Protein AF-0000000075260597 (afdb_homodimer)

Structure (mmCIF, N/CA/C/O backbone):
data_AF-0000000075260597-model_v1
#
loop_
_entity.id
_entity.type
_entity.pdbx_description
1 polymer 'MADS-box transcription factor'
#
loop_
_atom_site.group_PDB
_atom_site.id
_atom_site.type_symbol
_atom_site.label_atom_id
_atom_site.label_alt_id
_atom_site.label_comp_id
_atom_site.label_asym_id
_atom_site.label_entity_id
_atom_site.label_seq_id
_atom_site.pdbx_PDB_ins_code
_atom_site.Cartn_x
_atom_site.Cartn_y
_atom_site.Cartn_z
_atom_site.occupancy
_atom_site.B_iso_or_equiv
_atom_site.auth_seq_id
_atom_site.auth_comp_id
_atom_site.auth_asym_id
_atom_site.auth_atom_id
_atom_site.pdbx_PDB_model_num
ATOM 1 N N . ARG A 1 1 ? -21.781 2.623 10.188 1 61.31 1 ARG A N 1
ATOM 2 C CA . ARG A 1 1 ? -20.719 3.609 10.367 1 61.31 1 ARG A CA 1
ATOM 3 C C . ARG A 1 1 ? -21.125 4.961 9.789 1 61.31 1 ARG A C 1
ATOM 5 O O . ARG A 1 1 ? -21.859 5.023 8.797 1 61.31 1 ARG A O 1
ATOM 12 N N . ARG A 1 2 ? -21.141 5.953 10.672 1 68.69 2 ARG A N 1
ATOM 13 C CA . ARG A 1 2 ? -21.453 7.293 10.188 1 68.69 2 ARG A CA 1
ATOM 14 C C . ARG A 1 2 ? -20.594 7.648 8.977 1 68.69 2 ARG A C 1
ATOM 16 O O . ARG A 1 2 ? -19.453 7.191 8.852 1 68.69 2 ARG A O 1
ATOM 23 N N . LYS A 1 3 ? -21.266 8.367 8.031 1 85.56 3 LYS A N 1
ATOM 24 C CA . LYS A 1 3 ? -20.547 8.867 6.859 1 85.56 3 LYS A CA 1
ATOM 25 C C . LYS A 1 3 ? -19.594 10 7.234 1 85.56 3 LYS A C 1
ATOM 27 O O . LYS A 1 3 ? -19.984 10.938 7.93 1 85.56 3 LYS A O 1
ATOM 32 N N . ILE A 1 4 ? -18.359 9.875 6.922 1 89.75 4 ILE A N 1
ATOM 33 C CA . ILE A 1 4 ? -17.391 10.922 7.242 1 89.75 4 ILE A CA 1
ATOM 34 C C . ILE A 1 4 ? -16.859 11.547 5.953 1 89.75 4 ILE A C 1
ATOM 36 O O . ILE A 1 4 ? -16.688 10.859 4.945 1 89.75 4 ILE A O 1
ATOM 40 N N . LYS A 1 5 ? -16.828 12.875 6.105 1 93.62 5 LYS A N 1
ATOM 41 C CA . LYS A 1 5 ? -16.156 13.586 5.02 1 93.62 5 LYS A CA 1
ATOM 42 C C . LYS A 1 5 ? -14.672 13.234 4.969 1 93.62 5 LYS A C 1
ATOM 44 O O . LYS A 1 5 ? -14 13.164 6.004 1 93.62 5 LYS A O 1
ATOM 49 N N . ILE A 1 6 ? -14.195 13.062 3.723 1 93.88 6 ILE A N 1
ATOM 50 C CA . ILE A 1 6 ? -12.789 12.711 3.572 1 93.88 6 ILE A CA 1
ATOM 51 C C . ILE A 1 6 ? -11.93 13.969 3.66 1 93.88 6 ILE A C 1
ATOM 53 O O . ILE A 1 6 ? -11.609 14.586 2.641 1 93.88 6 ILE A O 1
ATOM 57 N N . GLU A 1 7 ? -11.758 14.336 4.77 1 96.19 7 GLU A N 1
ATOM 58 C CA . GLU A 1 7 ? -10.906 15.477 5.113 1 96.19 7 GLU A CA 1
ATOM 59 C C . GLU A 1 7 ? -10.125 15.211 6.391 1 96.19 7 GLU A C 1
ATOM 61 O O . GLU A 1 7 ? -10.523 14.375 7.211 1 96.19 7 GLU A O 1
ATOM 66 N N . TYR A 1 8 ? -9.062 15.977 6.508 1 96 8 TYR A N 1
ATOM 67 C CA . TYR A 1 8 ? -8.188 15.797 7.66 1 96 8 TYR A CA 1
ATOM 68 C C . TYR A 1 8 ? -8.969 15.914 8.961 1 96 8 TYR A C 1
ATOM 70 O O . TYR A 1 8 ? -9.742 16.859 9.148 1 96 8 TYR A O 1
ATOM 78 N N . ILE A 1 9 ? -8.727 14.984 9.852 1 97.19 9 ILE A N 1
ATOM 79 C CA . ILE A 1 9 ? -9.398 14.969 11.148 1 97.19 9 ILE A CA 1
ATOM 80 C C . ILE A 1 9 ? -8.586 15.773 12.164 1 97.19 9 ILE A C 1
ATOM 82 O O . ILE A 1 9 ? -7.484 15.375 12.539 1 97.19 9 ILE A O 1
ATOM 86 N N . GLU A 1 10 ? -9.172 16.781 12.688 1 97.31 10 GLU A N 1
ATOM 87 C CA . GLU A 1 10 ? -8.469 17.688 13.594 1 97.31 10 GLU A CA 1
ATOM 88 C C . GLU A 1 10 ? -8.375 17.094 15 1 97.31 10 GLU A C 1
ATOM 90 O O . GLU A 1 10 ? -7.375 17.297 15.695 1 97.31 10 GLU A O 1
ATOM 95 N N . ASP A 1 11 ? -9.461 16.469 15.438 1 96.94 11 ASP A N 1
ATOM 96 C CA . ASP A 1 11 ? -9.438 15.883 16.766 1 96.94 11 ASP A CA 1
ATOM 97 C C . ASP A 1 11 ? -8.438 14.734 16.844 1 96.94 11 ASP A C 1
ATOM 99 O O . ASP A 1 11 ? -8.594 13.719 16.156 1 96.94 11 ASP A O 1
ATOM 103 N N . LYS A 1 12 ? -7.488 14.859 17.703 1 95.31 12 LYS A N 1
ATOM 104 C CA . LYS A 1 12 ? -6.375 13.914 17.781 1 95.31 12 LYS A CA 1
ATOM 105 C C . LYS A 1 12 ? -6.863 12.516 18.141 1 95.31 12 LYS A C 1
ATOM 107 O O . LYS A 1 12 ? -6.418 11.523 17.562 1 95.31 12 LYS A O 1
ATOM 112 N N . ASN A 1 13 ? -7.699 12.492 19.094 1 95.38 13 ASN A N 1
ATOM 113 C CA . ASN A 1 13 ? -8.195 11.195 19.531 1 95.38 13 ASN A CA 1
ATOM 114 C C . ASN A 1 13 ? -8.961 10.477 18.438 1 95.38 13 ASN A C 1
ATOM 116 O O . ASN A 1 13 ? -8.727 9.289 18.188 1 95.38 13 ASN A O 1
ATOM 120 N N . ARG A 1 14 ? -9.805 11.219 17.844 1 96.19 14 ARG A N 1
ATOM 121 C CA . ARG A 1 14 ? -10.562 10.648 16.75 1 96.19 14 ARG A CA 1
ATOM 122 C C . ARG A 1 14 ? -9.648 10.25 15.594 1 96.19 14 ARG A C 1
ATOM 124 O O . ARG A 1 14 ? -9.852 9.219 14.961 1 96.19 14 ARG A O 1
ATOM 131 N N . ARG A 1 15 ? -8.641 11.062 15.305 1 96.94 15 ARG A N 1
ATOM 132 C CA . ARG A 1 15 ? -7.688 10.789 14.227 1 96.94 15 ARG A CA 1
ATOM 133 C C . ARG A 1 15 ? -6.918 9.5 14.492 1 96.94 15 ARG A C 1
ATOM 135 O O . ARG A 1 15 ?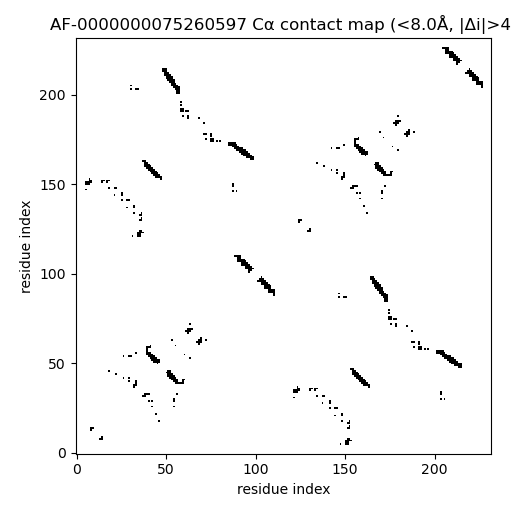 -6.746 8.68 13.586 1 96.94 15 ARG A O 1
ATOM 142 N N . HIS A 1 16 ? -6.582 9.289 15.742 1 95.06 16 HIS A N 1
ATOM 143 C CA . HIS A 1 16 ? -5.836 8.094 16.109 1 95.06 16 HIS A CA 1
ATOM 144 C C . HIS A 1 16 ? -6.691 6.836 15.953 1 95.06 16 HIS A C 1
ATOM 146 O O . HIS A 1 16 ? -6.211 5.812 15.461 1 95.06 16 HIS A O 1
ATOM 152 N N . ILE A 1 17 ? -7.93 6.98 16.344 1 95 17 ILE A N 1
ATOM 153 C CA . ILE A 1 17 ? -8.836 5.844 16.234 1 95 17 ILE A CA 1
ATOM 154 C C . ILE A 1 17 ? -9.07 5.516 14.766 1 95 17 ILE A C 1
ATOM 156 O O . ILE A 1 17 ? -9.031 4.348 14.367 1 95 17 ILE A O 1
ATOM 160 N N . THR A 1 18 ? -9.305 6.551 13.984 1 96.5 18 THR A N 1
ATOM 161 C CA . THR A 1 18 ? -9.523 6.367 12.547 1 96.5 18 THR A CA 1
ATOM 162 C C . THR A 1 18 ? -8.297 5.738 11.891 1 96.5 18 THR A C 1
ATOM 164 O O . THR A 1 18 ? -8.422 4.809 11.094 1 96.5 18 THR A O 1
ATOM 167 N N . PHE A 1 19 ? -7.094 6.18 12.281 1 95.69 19 PHE A N 1
ATOM 168 C CA . PHE A 1 19 ? -5.855 5.637 11.734 1 95.69 19 PHE A CA 1
ATOM 169 C C . PHE A 1 19 ? -5.754 4.141 12.008 1 95.69 19 PHE A C 1
ATOM 171 O O . PHE A 1 19 ? -5.512 3.352 11.094 1 95.69 19 PHE A O 1
ATOM 178 N N . SER A 1 20 ? -6.039 3.797 13.203 1 92.31 20 SER A N 1
ATOM 179 C CA . SER A 1 20 ? -5.906 2.398 13.602 1 92.31 20 SER A CA 1
ATOM 180 C C . SER A 1 20 ? -6.875 1.51 12.828 1 92.31 20 SER A C 1
ATOM 182 O O . SER A 1 20 ? -6.488 0.459 12.312 1 92.31 20 SER A O 1
ATOM 184 N N . LYS A 1 21 ? -8.055 2.006 12.734 1 93.06 21 LYS A N 1
ATOM 185 C CA . LYS A 1 21 ? -9.094 1.232 12.062 1 93.06 21 LYS A CA 1
ATOM 186 C C . LYS A 1 21 ? -8.805 1.111 10.562 1 93.06 21 LYS A C 1
ATOM 188 O O . LYS A 1 21 ? -8.883 0.021 10 1 93.06 21 LYS A O 1
ATOM 193 N N . ARG A 1 22 ? -8.445 2.168 10.008 1 96.56 22 ARG A N 1
ATOM 194 C CA . ARG A 1 22 ? -8.219 2.166 8.562 1 96.56 22 ARG A CA 1
ATOM 195 C C . ARG A 1 22 ? -6.926 1.44 8.211 1 96.56 22 ARG A C 1
ATOM 197 O O . ARG A 1 22 ? -6.836 0.791 7.164 1 96.56 22 ARG A O 1
ATOM 204 N N . LYS A 1 23 ? -5.922 1.585 8.961 1 92.25 23 LYS A N 1
ATOM 205 C CA . LYS A 1 23 ? -4.684 0.831 8.766 1 92.25 23 LYS A CA 1
ATOM 206 C C . LYS A 1 23 ? -4.957 -0.67 8.734 1 92.25 23 LYS A C 1
ATOM 208 O O . LYS A 1 23 ? -4.5 -1.37 7.828 1 92.25 23 LYS A O 1
ATOM 213 N N . ALA A 1 24 ? -5.766 -1.078 9.758 1 91.5 24 ALA A N 1
ATOM 214 C CA . ALA A 1 24 ? -6.113 -2.496 9.805 1 91.5 24 ALA A CA 1
ATOM 215 C C . ALA A 1 24 ? -6.895 -2.91 8.555 1 91.5 24 ALA A C 1
ATOM 217 O O . ALA A 1 24 ? -6.66 -3.986 8 1 91.5 24 ALA A O 1
ATOM 218 N N . GLY A 1 25 ? -7.777 -2.045 8.156 1 93.75 25 GLY A N 1
ATOM 219 C CA . GLY A 1 25 ? -8.594 -2.33 6.984 1 93.75 25 GLY A CA 1
ATOM 220 C C . GLY A 1 25 ? -7.781 -2.441 5.707 1 93.75 25 GLY A C 1
ATOM 221 O O . GLY A 1 25 ? -7.973 -3.375 4.922 1 93.75 25 GLY A O 1
ATOM 222 N N . ILE A 1 26 ? -6.895 -1.506 5.5 1 94.94 26 ILE A N 1
ATOM 223 C CA . ILE A 1 26 ? -6.137 -1.505 4.254 1 94.94 26 ILE A CA 1
ATOM 224 C C . ILE A 1 26 ? -5.129 -2.652 4.262 1 94.94 26 ILE A C 1
ATOM 226 O O . ILE A 1 26 ? -4.844 -3.244 3.217 1 94.94 26 ILE A O 1
ATOM 230 N N . MET A 1 27 ? -4.66 -3.018 5.402 1 91.75 27 MET A N 1
ATOM 231 C CA . MET A 1 27 ? -3.758 -4.16 5.512 1 91.75 27 MET A CA 1
ATOM 232 C C . MET A 1 27 ? -4.465 -5.453 5.113 1 91.75 27 MET A C 1
ATOM 234 O O . MET A 1 27 ? -3.914 -6.258 4.359 1 91.75 27 MET A O 1
ATOM 238 N N . LYS A 1 28 ? -5.59 -5.539 5.613 1 91.31 28 LYS A N 1
ATOM 239 C CA . LYS A 1 28 ? -6.391 -6.707 5.258 1 91.31 28 LYS A CA 1
ATOM 240 C C . LYS A 1 28 ? -6.66 -6.754 3.758 1 91.31 28 LYS A C 1
ATOM 242 O O . LYS A 1 28 ? -6.566 -7.816 3.137 1 91.31 28 LYS A O 1
ATOM 247 N N . LYS A 1 29 ? -6.938 -5.645 3.236 1 95.19 29 LYS A N 1
ATOM 248 C CA . LYS A 1 29 ? -7.23 -5.578 1.808 1 95.19 29 LYS A CA 1
ATOM 249 C C . LYS A 1 29 ? -6.004 -5.938 0.977 1 95.19 29 LYS A C 1
ATOM 251 O O . LYS A 1 29 ? -6.125 -6.551 -0.086 1 95.19 29 LYS A O 1
ATOM 256 N N . ALA A 1 30 ? -4.883 -5.527 1.411 1 94.31 30 ALA A N 1
ATOM 257 C CA . ALA A 1 30 ? -3.646 -5.871 0.715 1 94.31 30 ALA A CA 1
ATOM 258 C C . ALA A 1 30 ? -3.418 -7.383 0.721 1 94.31 30 ALA A C 1
ATOM 260 O O . ALA A 1 30 ? -3.078 -7.969 -0.309 1 94.31 30 ALA A O 1
ATOM 261 N N . TYR A 1 31 ? -3.623 -7.973 1.84 1 90 31 TYR A N 1
ATOM 262 C CA . TYR A 1 31 ? -3.492 -9.422 1.972 1 90 31 TYR A CA 1
ATOM 263 C C . TYR A 1 31 ? -4.457 -10.141 1.041 1 90 31 TYR A C 1
ATOM 265 O O . TYR A 1 31 ? -4.07 -11.086 0.342 1 90 31 TYR A O 1
ATOM 273 N N . GLU A 1 32 ? -5.676 -9.695 1.084 1 94 32 GLU A N 1
ATOM 274 C CA . GLU A 1 32 ? -6.699 -10.312 0.248 1 94 32 GLU A CA 1
ATOM 275 C C . GLU A 1 32 ? -6.363 -10.172 -1.233 1 94 32 GLU A C 1
ATOM 277 O O . GLU A 1 32 ? -6.461 -11.141 -1.993 1 94 32 GLU A O 1
ATOM 282 N N . LEU A 1 33 ? -6.012 -9.008 -1.606 1 95.56 33 LEU A N 1
ATOM 283 C CA . LEU A 1 33 ? -5.668 -8.758 -3.002 1 95.56 33 LEU A CA 1
ATOM 284 C C . LEU A 1 33 ? -4.535 -9.664 -3.459 1 95.56 33 LEU A C 1
ATOM 286 O O . LEU A 1 33 ? -4.641 -10.328 -4.496 1 95.56 33 LEU A O 1
ATOM 290 N N . SER A 1 34 ? -3.502 -9.719 -2.684 1 94.12 34 SER A N 1
ATOM 291 C CA . SER A 1 34 ? -2.334 -10.508 -3.055 1 94.12 34 SER A CA 1
ATOM 292 C C . SER A 1 34 ? -2.666 -12 -3.096 1 94.12 34 SER A C 1
ATOM 294 O O . SER A 1 34 ? -2.195 -12.719 -3.979 1 94.12 34 SER A O 1
ATOM 296 N N . THR A 1 35 ? -3.531 -12.492 -2.182 1 93.06 35 THR A N 1
ATOM 297 C CA . THR A 1 35 ? -3.877 -13.906 -2.113 1 93.06 35 THR A CA 1
ATOM 298 C C . THR A 1 35 ? -4.816 -14.289 -3.254 1 93.06 35 THR A C 1
ATOM 300 O O . THR A 1 35 ? -4.633 -15.328 -3.895 1 93.06 35 THR A O 1
ATOM 303 N N . LEU A 1 36 ? -5.762 -13.477 -3.555 1 96.19 36 LEU A N 1
ATOM 304 C CA . LEU A 1 36 ? -6.766 -13.766 -4.57 1 96.19 36 LEU A CA 1
ATOM 305 C C . LEU A 1 36 ? -6.152 -13.742 -5.965 1 96.19 36 LEU A C 1
ATOM 307 O O . LEU A 1 36 ? -6.547 -14.523 -6.836 1 96.19 36 LEU A O 1
ATOM 311 N N . THR A 1 37 ? -5.211 -12.828 -6.191 1 96.81 37 THR A N 1
ATOM 312 C CA . THR A 1 37 ? -4.77 -12.586 -7.559 1 96.81 37 THR A CA 1
ATOM 313 C C . THR A 1 37 ? -3.332 -13.055 -7.758 1 96.81 37 THR A C 1
ATOM 315 O O . THR A 1 37 ? -2.859 -13.164 -8.891 1 96.81 37 THR A O 1
ATOM 318 N N . GLY A 1 38 ? -2.617 -13.273 -6.684 1 92.88 38 GLY A N 1
ATOM 319 C CA . GLY A 1 38 ? -1.224 -13.68 -6.766 1 92.88 38 GLY A CA 1
ATOM 320 C C . GLY A 1 38 ? -0.294 -12.555 -7.172 1 92.88 38 GLY A C 1
ATOM 321 O O . GLY A 1 38 ? 0.857 -12.797 -7.539 1 92.88 38 GLY A O 1
ATOM 322 N N . THR A 1 39 ? -0.766 -11.359 -7.148 1 93.31 39 THR A N 1
ATOM 323 C CA . THR A 1 39 ? 0.047 -10.219 -7.555 1 93.31 39 THR A CA 1
ATOM 324 C C . THR A 1 39 ? 0.974 -9.789 -6.422 1 93.31 39 THR A C 1
ATOM 326 O O . THR A 1 39 ? 0.799 -10.203 -5.273 1 93.31 39 THR A O 1
ATOM 329 N N . GLN A 1 40 ? 1.997 -9.031 -6.777 1 91.81 40 GLN A N 1
ATOM 330 C CA . GLN A 1 40 ? 2.9 -8.461 -5.781 1 91.81 40 GLN A CA 1
ATOM 331 C C . GLN A 1 40 ? 2.342 -7.16 -5.211 1 91.81 40 GLN A C 1
ATOM 333 O O . GLN A 1 40 ? 1.835 -6.316 -5.953 1 91.81 40 GLN A O 1
ATOM 338 N N . VAL A 1 41 ? 2.451 -7.121 -3.885 1 94.06 41 VAL A N 1
ATOM 339 C CA . VAL A 1 41 ? 1.905 -5.949 -3.213 1 94.06 41 VAL A CA 1
ATOM 340 C C . VAL A 1 41 ? 2.879 -5.465 -2.139 1 94.06 41 VAL A C 1
ATOM 342 O O . VAL A 1 41 ? 3.447 -6.273 -1.4 1 94.06 41 VAL A O 1
ATOM 345 N N . LEU A 1 42 ? 3.109 -4.168 -2.098 1 93.19 42 LEU A N 1
ATOM 346 C CA . LEU A 1 42 ? 3.805 -3.5 -1.001 1 93.19 42 LEU A CA 1
ATOM 347 C C . LEU A 1 42 ? 2.975 -2.344 -0.455 1 93.19 42 LEU A C 1
ATOM 349 O O . LEU A 1 42 ? 2.551 -1.466 -1.211 1 93.19 42 LEU A O 1
ATOM 353 N N . LEU A 1 43 ? 2.648 -2.418 0.806 1 94.12 43 LEU A N 1
ATOM 354 C CA . LEU A 1 43 ? 1.955 -1.354 1.524 1 94.12 43 LEU A CA 1
ATOM 355 C C . LEU A 1 43 ? 2.791 -0.856 2.699 1 94.12 43 LEU A C 1
ATOM 357 O O . LEU A 1 43 ? 3.246 -1.652 3.523 1 94.12 43 LEU A O 1
ATOM 361 N N . LEU A 1 44 ? 3.039 0.446 2.666 1 93 44 LEU A N 1
ATOM 362 C CA . LEU A 1 44 ? 3.768 1.113 3.74 1 93 44 LEU A CA 1
ATOM 363 C C . LEU A 1 44 ? 2.949 2.264 4.316 1 93 44 LEU A C 1
ATOM 365 O O . LEU A 1 44 ? 2.498 3.143 3.58 1 93 44 LEU A O 1
ATOM 369 N N . VAL A 1 45 ? 2.699 2.193 5.613 1 93.25 45 VAL A N 1
ATOM 370 C CA . VAL A 1 45 ? 1.963 3.24 6.316 1 93.25 45 VAL A CA 1
ATOM 371 C C . VAL A 1 45 ? 2.781 3.74 7.504 1 93.25 45 VAL A C 1
ATOM 373 O O . VAL A 1 45 ? 3.277 2.943 8.305 1 93.25 45 VAL A O 1
ATOM 376 N N . VAL A 1 46 ? 2.871 5.051 7.574 1 91.25 46 VAL A N 1
ATOM 377 C CA . VAL A 1 46 ? 3.635 5.641 8.672 1 91.25 46 VAL A CA 1
ATOM 378 C C . VAL A 1 46 ? 2.697 6.414 9.594 1 91.25 46 VAL A C 1
ATOM 380 O O . VAL A 1 46 ? 1.978 7.312 9.148 1 91.25 46 VAL A O 1
ATOM 383 N N . SER A 1 47 ? 2.721 6.027 10.82 1 87.25 47 SER A N 1
ATOM 384 C CA . SER A 1 47 ? 1.878 6.703 11.805 1 87.25 47 SER A CA 1
ATOM 385 C C . SER A 1 47 ? 2.393 8.109 12.102 1 87.25 47 SER A C 1
ATOM 387 O O . SER A 1 47 ? 3.518 8.453 11.727 1 87.25 47 SER A O 1
ATOM 389 N N . GLU A 1 48 ? 1.471 8.812 12.805 1 85.19 48 GLU A N 1
ATOM 390 C CA . GLU A 1 48 ? 1.833 10.164 13.234 1 85.19 48 GLU A CA 1
ATOM 391 C C . GLU A 1 48 ? 3.027 10.133 14.188 1 85.19 48 GLU A C 1
ATOM 393 O O . GLU A 1 48 ? 3.844 11.055 14.195 1 85.19 48 GLU A O 1
ATOM 398 N N . THR A 1 49 ? 3.121 9.102 14.93 1 81.25 49 THR A N 1
ATOM 399 C CA . THR A 1 49 ? 4.203 8.969 15.898 1 81.25 49 THR A CA 1
ATOM 400 C C . THR A 1 49 ? 5.48 8.484 15.227 1 81.25 49 THR A C 1
ATOM 402 O O . THR A 1 49 ? 6.527 8.375 15.867 1 81.25 49 THR A O 1
ATOM 405 N N . GLY A 1 50 ? 5.434 8.086 13.938 1 79.31 50 GLY A N 1
ATOM 406 C CA . GLY A 1 50 ? 6.617 7.66 13.211 1 79.31 50 GLY A CA 1
ATOM 407 C C . GLY A 1 50 ? 6.738 6.148 13.109 1 79.31 50 GLY A C 1
ATOM 408 O O . GLY A 1 50 ? 7.754 5.637 12.633 1 79.31 50 GLY A O 1
ATOM 409 N N . LEU A 1 51 ? 5.758 5.551 13.578 1 83.69 51 LEU A N 1
ATOM 410 C CA . LEU A 1 51 ? 5.77 4.098 13.43 1 83.69 51 LEU A CA 1
ATOM 411 C C . LEU A 1 51 ? 5.473 3.693 11.992 1 83.69 51 LEU A C 1
ATOM 413 O O . LEU A 1 51 ? 4.555 4.234 11.367 1 83.69 51 LEU A O 1
ATOM 417 N N . VAL A 1 52 ? 6.344 2.699 11.516 1 87.31 52 VAL A N 1
ATOM 418 C CA . VAL A 1 52 ? 6.184 2.244 10.133 1 87.31 52 VAL A CA 1
ATOM 419 C C . VAL A 1 52 ? 5.504 0.878 10.117 1 87.31 52 VAL A C 1
ATOM 421 O O . VAL A 1 52 ? 5.992 -0.074 10.727 1 87.31 52 VAL A O 1
ATOM 424 N N . TYR A 1 53 ? 4.336 0.805 9.414 1 86.75 53 TYR A N 1
ATOM 425 C CA . TYR A 1 53 ? 3.592 -0.43 9.203 1 86.75 53 TYR A CA 1
ATOM 426 C C . TYR A 1 53 ? 3.67 -0.87 7.746 1 86.75 53 TYR A C 1
ATOM 428 O O . TYR A 1 53 ? 3.453 -0.066 6.836 1 86.75 53 TYR A O 1
ATOM 436 N N . THR A 1 54 ? 3.975 -2.268 7.586 1 89.44 54 THR A N 1
ATOM 437 C CA . THR A 1 54 ? 4.133 -2.693 6.199 1 89.44 54 THR A CA 1
ATOM 438 C C . THR A 1 54 ? 3.4 -4.008 5.949 1 89.44 54 THR A C 1
ATOM 440 O O . THR A 1 54 ? 3.193 -4.793 6.879 1 89.44 54 THR A O 1
ATOM 443 N N . PHE A 1 55 ? 2.932 -4.086 4.754 1 87.62 55 PHE A N 1
ATOM 444 C CA . PHE A 1 55 ? 2.568 -5.34 4.102 1 87.62 55 PHE A CA 1
ATOM 445 C C . PHE A 1 55 ? 3.357 -5.523 2.812 1 87.62 55 PHE A C 1
ATOM 447 O O . PHE A 1 55 ? 3.414 -4.621 1.977 1 87.62 55 PHE A O 1
ATOM 454 N N . THR A 1 56 ? 3.992 -6.715 2.789 1 90.44 56 THR A N 1
ATOM 455 C CA . THR A 1 56 ? 4.723 -6.996 1.557 1 90.44 56 THR A CA 1
ATOM 456 C C . THR A 1 56 ? 4.535 -8.445 1.134 1 90.44 56 THR A C 1
ATOM 458 O O . THR A 1 56 ? 4.445 -9.344 1.979 1 90.44 56 THR A O 1
ATOM 461 N N . THR A 1 57 ? 4.445 -8.617 -0.096 1 89.94 57 THR A N 1
ATOM 462 C CA . THR A 1 57 ? 4.625 -9.953 -0.639 1 89.94 57 THR A CA 1
ATOM 463 C C . THR A 1 57 ? 6.105 -10.312 -0.726 1 89.94 57 THR A C 1
ATOM 465 O O . THR A 1 57 ? 6.969 -9.445 -0.566 1 89.94 57 THR A O 1
ATOM 468 N N . THR A 1 58 ? 6.441 -11.453 -1.001 1 85.69 58 THR A N 1
ATOM 469 C CA . THR A 1 58 ? 7.785 -12.008 -0.862 1 85.69 58 THR A CA 1
ATOM 470 C C . THR A 1 58 ? 8.781 -11.227 -1.718 1 85.69 58 THR A C 1
ATOM 472 O O . THR A 1 58 ? 9.844 -10.836 -1.237 1 85.69 58 THR A O 1
ATOM 475 N N . LYS A 1 59 ? 8.492 -10.953 -2.938 1 88.56 59 LYS A N 1
ATOM 476 C CA . LYS A 1 59 ? 9.438 -10.344 -3.871 1 88.56 59 LYS A CA 1
ATOM 477 C C . LYS A 1 59 ? 9.773 -8.914 -3.459 1 88.56 59 LYS A C 1
ATOM 479 O O . LYS A 1 59 ? 10.859 -8.414 -3.75 1 88.56 59 LYS A O 1
ATOM 484 N N . LEU A 1 60 ? 8.82 -8.359 -2.76 1 91.12 60 LEU A N 1
ATOM 485 C CA . LEU A 1 60 ? 9 -6.945 -2.436 1 91.12 60 LEU A CA 1
ATOM 486 C C . LEU A 1 60 ? 9.5 -6.773 -1.005 1 91.12 60 LEU A C 1
ATOM 488 O O . LEU A 1 60 ? 9.758 -5.652 -0.563 1 91.12 60 LEU A O 1
ATOM 492 N N . GLN A 1 61 ? 9.703 -7.793 -0.333 1 87.56 61 GLN A N 1
ATOM 493 C CA . GLN A 1 61 ? 10.117 -7.766 1.063 1 87.56 61 GLN A CA 1
ATOM 494 C C . GLN A 1 61 ? 11.461 -7.055 1.222 1 87.56 61 GLN A C 1
ATOM 496 O O . GLN A 1 61 ? 11.656 -6.285 2.164 1 87.56 61 GLN A O 1
ATOM 501 N N . PRO A 1 62 ? 12.359 -7.191 0.355 1 86.56 62 PRO A N 1
ATOM 502 C CA . PRO A 1 62 ? 13.664 -6.559 0.533 1 86.56 62 PRO A CA 1
ATOM 503 C C . PRO A 1 62 ? 13.586 -5.031 0.547 1 86.56 62 PRO A C 1
ATOM 505 O O . PRO A 1 62 ? 14.453 -4.367 1.117 1 86.56 62 PRO A O 1
ATOM 508 N N . ILE A 1 63 ? 12.594 -4.465 -0.054 1 89.75 63 ILE A N 1
ATOM 509 C CA . ILE A 1 63 ? 12.438 -3.018 -0.081 1 89.75 63 ILE A CA 1
ATOM 510 C C . ILE A 1 63 ? 12.32 -2.482 1.345 1 89.75 63 ILE A C 1
ATOM 512 O O . ILE A 1 63 ? 12.773 -1.374 1.638 1 89.75 63 ILE A O 1
ATOM 516 N N . VAL A 1 64 ? 11.797 -3.363 2.17 1 86.06 64 VAL A N 1
ATOM 517 C CA . VAL A 1 64 ? 11.531 -2.863 3.516 1 86.06 64 VAL A CA 1
ATOM 518 C C . VAL A 1 64 ? 12.461 -3.549 4.516 1 86.06 64 VAL A C 1
ATOM 520 O O . VAL A 1 64 ? 12.609 -3.09 5.648 1 86.06 64 VAL A O 1
ATOM 523 N N . THR A 1 65 ? 13.109 -4.613 4.148 1 84.31 65 THR A N 1
ATOM 524 C CA . THR A 1 65 ? 13.883 -5.375 5.117 1 84.31 65 T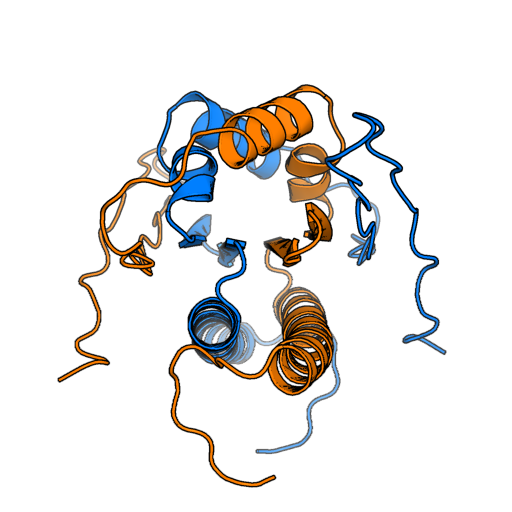HR A CA 1
ATOM 525 C C . THR A 1 65 ? 15.383 -5.152 4.91 1 84.31 65 THR A C 1
ATOM 527 O O . THR A 1 65 ? 16.156 -5.148 5.871 1 84.31 65 THR A O 1
ATOM 530 N N . LYS A 1 66 ? 15.805 -4.977 3.73 1 85.69 66 LYS A N 1
ATOM 531 C CA . LYS A 1 66 ? 17.234 -4.797 3.453 1 85.69 66 LYS A CA 1
ATOM 532 C C . LYS A 1 66 ? 17.672 -3.369 3.752 1 85.69 66 LYS A C 1
ATOM 534 O O . LYS A 1 66 ? 16.875 -2.432 3.643 1 85.69 66 LYS A O 1
ATOM 539 N N . PRO A 1 67 ? 18.938 -3.221 4.027 1 87.38 67 PRO A N 1
ATOM 540 C CA . PRO A 1 67 ? 19.453 -1.895 4.375 1 87.38 67 PRO A CA 1
ATOM 541 C C . PRO A 1 67 ? 19.234 -0.866 3.268 1 87.38 67 PRO A C 1
ATOM 543 O O . PRO A 1 67 ? 18.922 0.293 3.549 1 87.38 67 PRO A O 1
ATOM 546 N N . GLU A 1 68 ? 19.375 -1.292 2.088 1 89.44 68 GLU A N 1
ATOM 547 C CA . GLU A 1 68 ? 19.203 -0.371 0.969 1 89.44 68 GLU A CA 1
ATOM 548 C C . GLU A 1 68 ? 17.797 0.219 0.961 1 89.44 68 GLU A C 1
ATOM 550 O O . GLU A 1 68 ? 17.625 1.43 0.8 1 89.44 68 GLU A O 1
ATOM 555 N N . GLY A 1 69 ? 16.875 -0.626 1.115 1 89.81 69 GLY A N 1
ATOM 556 C CA . GLY A 1 69 ? 15.484 -0.181 1.151 1 89.81 69 GLY A CA 1
ATOM 557 C C . GLY A 1 69 ? 15.148 0.624 2.393 1 89.81 69 GLY A C 1
ATOM 558 O O . GLY A 1 69 ? 14.523 1.68 2.303 1 89.81 69 GLY A O 1
ATOM 559 N N . LYS A 1 70 ? 15.625 0.182 3.469 1 86.31 70 LYS A N 1
ATOM 560 C CA . LYS A 1 70 ? 15.359 0.868 4.73 1 86.31 70 LYS A CA 1
ATOM 561 C C . LYS A 1 70 ? 15.953 2.273 4.727 1 86.31 70 LYS A C 1
ATOM 563 O O . LYS A 1 70 ? 15.32 3.223 5.188 1 86.31 70 LYS A O 1
ATOM 568 N N . ASN A 1 71 ? 17.109 2.371 4.227 1 87.94 71 ASN A N 1
ATOM 569 C CA . ASN A 1 71 ? 17.766 3.672 4.164 1 87.94 71 ASN A CA 1
ATOM 570 C C . ASN A 1 71 ? 17.016 4.641 3.26 1 87.94 71 ASN A C 1
ATOM 572 O O . ASN A 1 71 ? 16.922 5.832 3.559 1 87.94 71 ASN A O 1
ATOM 576 N N . LEU A 1 72 ? 16.578 4.109 2.195 1 91.56 72 LEU A N 1
ATOM 577 C CA . LEU A 1 72 ? 15.805 4.941 1.278 1 91.56 72 LEU A CA 1
ATOM 578 C C . LEU A 1 72 ? 14.531 5.445 1.946 1 91.56 72 LEU A C 1
ATOM 580 O O . LEU A 1 72 ? 14.195 6.629 1.84 1 91.56 72 LEU A O 1
ATOM 584 N N . ILE A 1 73 ? 13.812 4.57 2.621 1 89.38 73 ILE A N 1
ATOM 585 C CA . ILE A 1 73 ? 12.578 4.93 3.303 1 89.38 73 ILE A CA 1
ATOM 586 C C . ILE A 1 73 ? 12.867 5.969 4.383 1 89.38 73 ILE A C 1
ATOM 588 O O . ILE A 1 73 ? 12.156 6.973 4.492 1 89.38 73 ILE A O 1
ATOM 592 N N . GLN A 1 74 ? 13.914 5.738 5.074 1 86.38 74 GLN A N 1
ATOM 593 C CA . GLN A 1 74 ? 14.281 6.664 6.137 1 86.38 74 GLN A CA 1
ATOM 594 C C . GLN A 1 74 ? 14.656 8.031 5.574 1 86.38 74 GLN A C 1
ATOM 596 O O . GLN A 1 74 ? 14.289 9.062 6.137 1 86.38 74 GLN A O 1
ATOM 601 N N . ALA A 1 75 ? 15.422 8.008 4.562 1 88.5 75 ALA A N 1
ATOM 602 C CA . ALA A 1 75 ? 15.805 9.266 3.92 1 88.5 75 ALA A CA 1
ATOM 603 C C . ALA A 1 75 ? 14.57 10.055 3.49 1 88.5 75 ALA A C 1
ATOM 605 O O . ALA A 1 75 ? 14.539 11.281 3.602 1 88.5 75 ALA A O 1
ATOM 606 N N . CYS A 1 76 ? 13.578 9.344 3.014 1 88.88 76 CYS A N 1
ATOM 607 C CA . CYS A 1 76 ? 12.352 9.992 2.559 1 88.88 76 CYS A CA 1
ATOM 608 C C . CYS A 1 76 ? 11.562 10.547 3.736 1 88.88 76 CYS A C 1
ATOM 610 O O . CYS A 1 76 ? 11 11.641 3.646 1 88.88 76 CYS A O 1
ATOM 612 N N . LEU A 1 77 ? 11.516 9.859 4.812 1 87.38 77 LEU A N 1
ATOM 613 C CA . LEU A 1 77 ? 10.711 10.266 5.957 1 87.38 77 LEU A CA 1
ATOM 614 C C . LEU A 1 77 ? 11.383 11.414 6.711 1 87.38 77 LEU A C 1
ATOM 616 O O . LEU A 1 77 ? 10.703 12.195 7.379 1 87.38 77 LEU A O 1
ATOM 620 N N . ASN A 1 78 ? 12.625 11.57 6.578 1 86 78 ASN A N 1
ATOM 621 C CA . ASN A 1 78 ? 13.367 12.602 7.289 1 86 78 ASN A CA 1
ATOM 622 C C . ASN A 1 78 ? 13.383 13.922 6.52 1 86 78 ASN A C 1
ATOM 624 O O . ASN A 1 78 ? 13.875 14.93 7.02 1 86 78 ASN A O 1
ATOM 628 N N . THR A 1 79 ? 12.922 13.898 5.281 1 82.19 79 THR A N 1
ATOM 629 C CA . THR A 1 79 ? 12.867 15.148 4.531 1 82.19 79 THR A CA 1
ATOM 630 C C . THR A 1 79 ? 11.812 16.094 5.121 1 82.19 79 THR A C 1
ATOM 632 O O . THR A 1 79 ? 10.766 15.641 5.586 1 82.19 79 THR A O 1
ATOM 635 N N . PRO A 1 80 ? 12.266 17.359 5.254 1 75.56 80 PRO A N 1
ATOM 636 C CA . PRO A 1 80 ? 11.297 18.312 5.816 1 75.56 80 PRO A CA 1
ATOM 637 C C . PRO A 1 80 ? 10.039 18.438 4.965 1 75.56 80 PRO A C 1
ATOM 639 O O . PRO A 1 80 ? 10.078 18.203 3.754 1 75.56 80 PRO A O 1
ATOM 642 N N . ASP A 1 81 ? 8.852 18.547 5.555 1 69.81 81 ASP A N 1
ATOM 643 C CA . ASP A 1 81 ? 7.555 18.609 4.887 1 69.81 81 ASP A CA 1
ATOM 644 C C . ASP A 1 81 ? 7.512 19.75 3.869 1 69.81 81 ASP A C 1
ATOM 646 O O . ASP A 1 81 ? 7.93 20.875 4.164 1 69.81 81 ASP A O 1
ATOM 650 N N . PRO A 1 82 ? 7.316 19.281 2.604 1 59.06 82 PRO A N 1
ATOM 651 C CA . PRO A 1 82 ? 7.156 20.422 1.683 1 59.06 82 PRO A CA 1
ATOM 652 C C . PRO A 1 82 ? 6.031 21.359 2.096 1 59.06 82 PRO A C 1
ATOM 654 O O . PRO A 1 82 ? 5.078 20.938 2.754 1 59.06 82 PRO A O 1
ATOM 657 N N . SER A 1 83 ? 6.336 22.531 2.336 1 54.28 83 SER A N 1
ATOM 658 C CA . SER A 1 83 ? 5.328 23.547 2.668 1 54.28 83 SER A CA 1
ATOM 659 C C . SER A 1 83 ? 4.062 23.344 1.841 1 54.28 83 SER A C 1
ATOM 661 O O . SER A 1 83 ? 3.07 24.047 2.039 1 54.28 83 SER A O 1
ATOM 663 N N . MET A 1 84 ? 4.164 22.734 0.697 1 48.16 84 MET A N 1
ATOM 664 C CA . MET A 1 84 ? 2.979 22.734 -0.153 1 48.16 84 MET A CA 1
ATOM 665 C C . MET A 1 84 ? 2.039 21.594 0.237 1 48.16 84 MET A C 1
ATOM 667 O O . MET A 1 84 ? 2.492 20.516 0.633 1 48.16 84 MET A O 1
ATOM 671 N N . PRO A 1 85 ? 0.839 21.922 0.299 1 48.22 85 PRO A N 1
ATOM 672 C CA . PRO A 1 85 ? -0.18 20.922 0.61 1 48.22 85 PRO A CA 1
ATOM 673 C C . PRO A 1 85 ? 0.043 19.594 -0.13 1 48.22 85 PRO A C 1
ATOM 675 O O . PRO A 1 85 ? 0.347 19.609 -1.325 1 48.22 85 PRO A O 1
ATOM 678 N N . GLU A 1 86 ? 0.52 18.672 0.491 1 49.19 86 GLU A N 1
ATOM 679 C CA . GLU A 1 86 ? 0.917 17.359 -0.016 1 49.19 86 GLU A CA 1
ATOM 680 C C . GLU A 1 86 ? -0.15 16.781 -0.94 1 49.19 86 GLU A C 1
ATOM 682 O O . GLU A 1 86 ? -1.283 16.547 -0.517 1 49.19 86 GLU A O 1
ATOM 687 N N . VAL A 1 87 ? -0.422 17.422 -2.066 1 44.34 87 VAL A N 1
ATOM 688 C CA . VAL A 1 87 ? -1.298 16.766 -3.025 1 44.34 87 VAL A CA 1
ATOM 689 C C . VAL A 1 87 ? -0.889 15.297 -3.168 1 44.34 87 VAL A C 1
ATOM 691 O O . VAL A 1 87 ? 0.298 14.984 -3.299 1 44.34 87 VAL A O 1
ATOM 694 N N . SER A 1 88 ? -1.351 14.523 -2.129 1 49.44 88 SER A N 1
ATOM 695 C CA . SER A 1 88 ? -1.186 13.094 -2.398 1 49.44 88 SER A CA 1
ATOM 696 C C . SER A 1 88 ? -1.344 12.797 -3.885 1 49.44 88 SER A C 1
ATOM 698 O O . SER A 1 88 ? -2.408 13.023 -4.461 1 49.44 88 SER A O 1
ATOM 700 N N . PHE A 1 89 ? -0.494 13.367 -4.68 1 43.59 89 PHE A N 1
ATOM 701 C CA . PHE A 1 89 ? -0.511 12.945 -6.078 1 43.59 89 PHE A CA 1
ATOM 702 C C . PHE A 1 89 ? -0.734 11.445 -6.188 1 43.59 89 PHE A C 1
ATOM 704 O O . PHE A 1 89 ? 0.12 10.656 -5.781 1 43.59 89 PHE A O 1
ATOM 711 N N . VAL A 1 90 ? -2.004 10.984 -5.75 1 47.25 90 VAL A N 1
ATOM 712 C CA . VAL A 1 90 ? -2.334 9.625 -6.164 1 47.25 90 VAL A CA 1
ATOM 713 C C . VAL A 1 90 ? -1.729 9.344 -7.539 1 47.25 90 VAL A C 1
ATOM 715 O O . VAL A 1 90 ? -2.227 9.828 -8.555 1 47.25 90 VAL A O 1
ATOM 718 N N . PHE A 1 91 ? -0.481 9.719 -7.699 1 44.56 91 PHE A N 1
ATOM 719 C CA . PHE A 1 91 ? 0.116 9.344 -8.977 1 44.56 91 PHE A CA 1
ATOM 720 C C . PHE A 1 91 ? -0.203 7.898 -9.32 1 44.56 91 PHE A C 1
ATOM 722 O O . PHE A 1 91 ? 0.19 6.98 -8.594 1 44.56 91 PHE A O 1
ATOM 729 N N . LYS A 1 92 ? -1.587 7.582 -9.617 1 44.84 92 LYS A N 1
ATOM 730 C CA . LYS A 1 92 ? -1.904 6.355 -10.344 1 44.84 92 LYS A CA 1
ATOM 731 C C . LYS A 1 92 ? -0.776 5.969 -11.297 1 44.84 92 LYS A C 1
ATOM 733 O O . LYS A 1 92 ? -0.769 6.383 -12.461 1 44.84 92 LYS A O 1
ATOM 738 N N . TYR A 1 93 ? 0.471 6.434 -11.188 1 43.59 93 TYR A N 1
ATOM 739 C CA . TYR A 1 93 ? 1.419 6.121 -12.25 1 43.59 93 TYR A CA 1
ATOM 740 C C . TYR A 1 93 ? 1.595 4.617 -12.398 1 43.59 93 TYR A C 1
ATOM 742 O O . TYR A 1 93 ? 1.953 3.93 -11.438 1 43.59 93 TYR A O 1
ATOM 750 N N . ALA A 1 94 ? 0.454 3.924 -12.828 1 47.75 94 ALA A N 1
ATOM 751 C CA . ALA A 1 94 ? 0.63 2.576 -13.367 1 47.75 94 ALA A CA 1
ATOM 752 C C . ALA A 1 94 ? 1.903 2.479 -14.195 1 47.75 94 ALA A C 1
ATOM 754 O O . ALA A 1 94 ? 2.096 3.25 -15.141 1 47.75 94 ALA A O 1
ATOM 755 N N . PHE A 1 95 ? 3.035 2.416 -13.523 1 47.31 95 PHE A N 1
ATOM 756 C CA . PHE A 1 95 ? 4.188 2.043 -14.336 1 47.31 95 PHE A CA 1
ATOM 757 C C . PHE A 1 95 ? 3.895 0.782 -15.141 1 47.31 95 PHE A C 1
ATOM 759 O O . PHE A 1 95 ? 3.432 -0.219 -14.586 1 47.31 95 PHE A O 1
ATOM 766 N N . LEU A 1 96 ? 3.217 0.983 -16.25 1 47.12 96 LEU A N 1
ATOM 767 C CA . LEU A 1 96 ? 3.049 -0.155 -17.141 1 47.12 96 LEU A CA 1
ATOM 768 C C . LEU A 1 96 ? 4.398 -0.715 -17.578 1 47.12 96 LEU A C 1
ATOM 770 O O . LEU A 1 96 ? 5.219 0.002 -18.156 1 47.12 96 LEU A O 1
ATOM 774 N N . TYR A 1 97 ? 5.062 -1.381 -16.703 1 45.19 97 TYR A N 1
ATOM 775 C CA . TYR A 1 97 ? 6.238 -2.107 -17.172 1 45.19 97 TYR A CA 1
ATOM 776 C C . TYR A 1 97 ? 5.832 -3.344 -17.969 1 45.19 97 TYR A C 1
ATOM 778 O O . TYR A 1 97 ? 5.062 -4.176 -17.484 1 45.19 97 TYR A O 1
ATOM 786 N N . CYS A 1 98 ? 5.605 -3.182 -19.188 1 44.91 98 CYS A N 1
ATOM 787 C CA . CYS A 1 98 ? 5.562 -4.367 -20.031 1 44.91 98 CYS A CA 1
ATOM 788 C C . CYS A 1 98 ? 6.875 -5.137 -19.969 1 44.91 98 CYS A C 1
ATOM 790 O O . CYS A 1 98 ? 7.918 -4.625 -20.375 1 44.91 98 CYS A O 1
ATOM 792 N N . PHE A 1 99 ? 7.031 -6.008 -19 1 41.94 99 PHE A N 1
ATO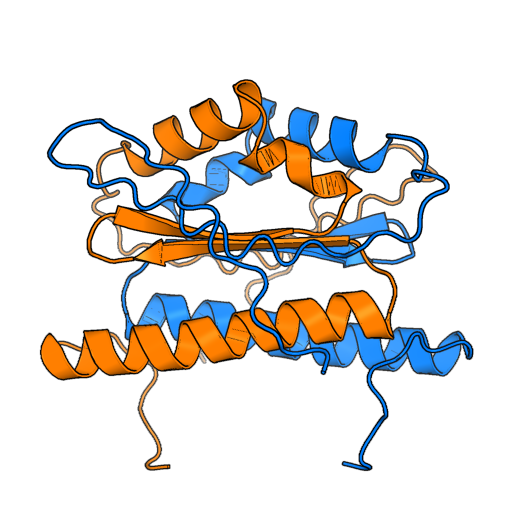M 793 C CA . PHE A 1 99 ? 8.188 -6.883 -18.844 1 41.94 99 PHE A CA 1
ATOM 794 C C . PHE A 1 99 ? 8.688 -7.367 -20.203 1 41.94 99 PHE A C 1
ATOM 796 O O . PHE A 1 99 ? 9.859 -7.715 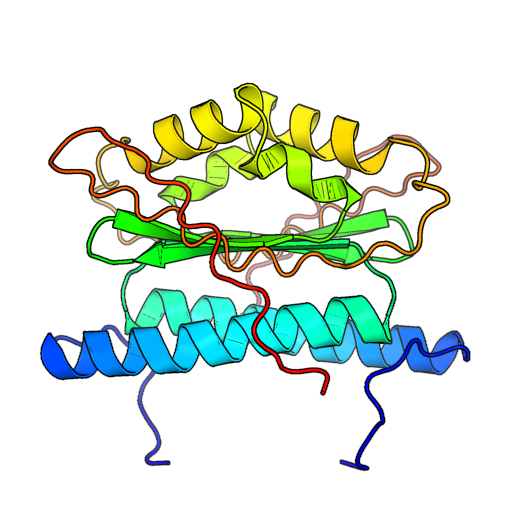-20.344 1 41.94 99 PHE A O 1
ATOM 803 N N . SER A 1 100 ? 7.793 -7.691 -21 1 41 100 SER A N 1
ATOM 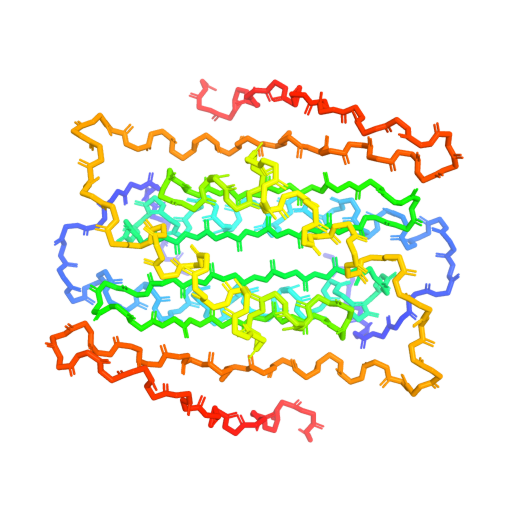804 C CA . SER A 1 100 ? 8.438 -8.203 -22.203 1 41 100 SER A CA 1
ATOM 805 C C . SER A 1 100 ? 9.5 -7.238 -22.734 1 41 100 SER A C 1
ATOM 807 O O . SER A 1 100 ? 10.555 -7.66 -23.188 1 41 100 SER A O 1
ATOM 809 N N . PHE A 1 101 ? 9.109 -6.039 -23.141 1 45.31 101 PHE A N 1
ATOM 810 C CA . PHE A 1 101 ? 10.008 -5.246 -23.969 1 45.31 101 PHE A CA 1
ATOM 811 C C . PHE A 1 101 ? 10.836 -4.289 -23.109 1 45.31 101 PHE A C 1
ATOM 813 O O . PHE A 1 101 ? 11.508 -3.402 -23.625 1 45.31 101 PHE A O 1
ATOM 820 N N . GLY A 1 102 ? 11.109 -4.449 -21.875 1 44.19 102 GLY A N 1
ATOM 821 C CA . GLY A 1 102 ? 12.086 -3.758 -21.047 1 44.19 102 GLY A CA 1
ATOM 822 C C . GLY A 1 102 ? 11.727 -2.307 -20.797 1 44.19 102 GLY A C 1
ATOM 823 O O . GLY A 1 102 ? 12.547 -1.536 -20.297 1 44.19 102 GLY A O 1
ATOM 824 N N . MET A 1 103 ? 10.695 -1.777 -21.422 1 46.19 103 MET A N 1
ATOM 825 C CA . MET A 1 103 ? 10.445 -0.343 -21.297 1 46.19 103 MET A CA 1
ATOM 826 C C . MET A 1 103 ? 9.469 -0.049 -20.156 1 46.19 103 MET A C 1
ATOM 828 O O . MET A 1 103 ? 8.461 -0.734 -20.016 1 46.19 103 MET A O 1
ATOM 832 N N . ILE A 1 104 ? 9.914 0.525 -19.188 1 47.97 104 ILE A N 1
ATOM 833 C CA . ILE A 1 104 ? 9.133 1.013 -18.062 1 47.97 104 ILE A CA 1
ATOM 834 C C . ILE A 1 104 ? 8.422 2.311 -18.438 1 47.97 104 ILE A C 1
ATOM 836 O O . ILE A 1 104 ? 9.078 3.289 -18.828 1 47.97 104 ILE A O 1
ATOM 840 N N . PHE A 1 105 ? 7.199 2.164 -19.109 1 46.22 105 PHE A N 1
ATOM 841 C CA . PHE A 1 105 ? 6.48 3.396 -19.422 1 46.22 105 PHE A CA 1
ATOM 842 C C . PHE A 1 105 ? 5.73 3.906 -18.203 1 46.22 105 PHE A C 1
ATOM 844 O O . PHE A 1 105 ? 5.078 3.131 -17.5 1 46.22 105 PHE A O 1
ATOM 851 N N . PHE A 1 106 ? 6.309 4.898 -17.672 1 47.19 106 PHE A N 1
ATOM 852 C CA . PHE A 1 106 ? 5.641 5.648 -16.625 1 47.19 106 PHE A CA 1
ATOM 853 C C . PHE A 1 106 ? 4.332 6.242 -17.125 1 47.19 106 PHE A C 1
ATOM 855 O O . PHE A 1 106 ? 4.312 6.965 -18.109 1 47.19 106 PHE A O 1
ATOM 862 N N . LEU A 1 107 ? 3.328 5.367 -17.328 1 46.03 107 LEU A N 1
ATOM 863 C CA . LEU A 1 107 ? 2.096 6.051 -17.719 1 46.03 107 LEU A CA 1
ATOM 864 C C . LEU A 1 107 ? 1.594 6.941 -16.578 1 46.03 107 LEU A C 1
ATOM 866 O O . LEU A 1 107 ? 1.45 6.488 -15.445 1 46.03 107 LEU A O 1
ATOM 870 N N . ASP A 1 108 ? 1.968 8.086 -16.703 1 44.75 108 ASP A N 1
ATOM 871 C CA . ASP A 1 108 ? 1.344 9.086 -15.844 1 44.75 108 ASP A CA 1
ATOM 872 C C . ASP A 1 108 ? -0.176 8.938 -15.836 1 44.75 108 ASP A C 1
ATOM 874 O O . ASP A 1 108 ? -0.809 8.93 -16.891 1 44.75 108 ASP A O 1
ATOM 878 N N . TYR A 1 109 ? -0.692 7.992 -15.273 1 40.19 109 TYR A N 1
ATOM 879 C CA . TYR A 1 109 ? -2.15 7.992 -15.242 1 40.19 109 TYR A CA 1
ATOM 880 C C . TYR A 1 109 ? -2.689 9.367 -14.883 1 40.19 109 TYR A C 1
ATOM 882 O O . TYR A 1 109 ? -2.184 10.023 -13.969 1 40.19 109 TYR A O 1
ATOM 890 N N . PRO A 1 110 ? -3.338 9.922 -15.773 1 39.38 110 PRO A N 1
ATOM 891 C CA . PRO A 1 110 ? -3.979 11.195 -15.445 1 39.38 110 PRO A CA 1
ATOM 892 C C . PRO A 1 110 ? -4.703 11.164 -14.102 1 39.38 110 PRO A C 1
ATOM 894 O O . PRO A 1 110 ? -5.137 10.094 -13.656 1 39.38 110 PRO A O 1
ATOM 897 N N . PRO A 1 111 ? -4.473 12.164 -13.211 1 38 111 PRO A N 1
ATOM 898 C CA . PRO A 1 111 ? -5.293 12.336 -12.008 1 38 111 PRO A CA 1
ATOM 899 C C . PRO A 1 111 ? -6.75 11.938 -12.227 1 38 111 PRO A C 1
ATOM 901 O O . PRO A 1 111 ? -7.363 12.352 -13.211 1 38 111 PRO A O 1
ATOM 904 N N . ASP A 1 112 ? -7.137 10.82 -12.086 1 35.91 112 ASP A N 1
ATOM 905 C CA . ASP A 1 112 ? -8.594 10.758 -12.125 1 35.91 112 ASP A CA 1
ATOM 906 C C . ASP A 1 112 ? -9.219 11.977 -11.453 1 35.91 112 ASP A C 1
ATOM 908 O O . ASP A 1 112 ? -8.68 12.492 -10.469 1 35.91 112 ASP A O 1
ATOM 912 N N . GLU A 1 113 ? -10.07 12.695 -12.141 1 30.47 113 GLU A N 1
ATOM 913 C CA . GLU A 1 113 ? -11.039 13.617 -11.555 1 30.47 113 GLU A CA 1
ATOM 914 C C . GLU A 1 113 ? -11.672 13.023 -10.297 1 30.47 113 GLU A C 1
ATOM 916 O O . GLU A 1 113 ? -12.727 12.398 -10.359 1 30.47 113 GLU A O 1
ATOM 921 N N . CYS A 1 114 ? -11.188 12.25 -9.609 1 29.25 114 CYS A N 1
ATOM 922 C CA . CYS A 1 114 ? -11.984 12.016 -8.414 1 29.25 114 CYS A CA 1
ATOM 923 C C . CYS A 1 114 ? -12.406 13.336 -7.773 1 29.25 114 CYS A C 1
ATOM 925 O O . CYS A 1 114 ? -13.164 13.344 -6.801 1 29.25 114 CYS A O 1
ATOM 927 N N . GLY A 1 115 ? -11.672 14.352 -7.605 1 23.66 115 GLY A N 1
ATOM 928 C CA . GLY A 1 115 ? -12.07 15.578 -6.941 1 23.66 115 GLY A CA 1
ATOM 929 C C . GLY A 1 115 ? -13.203 16.297 -7.641 1 23.66 115 GLY A C 1
ATOM 930 O O . GLY A 1 115 ? -13.68 17.328 -7.164 1 23.66 115 GLY A O 1
ATOM 931 N N . LYS A 1 116 ? -13.492 16.297 -8.875 1 24.12 116 LYS A N 1
ATOM 932 C CA . LYS A 1 116 ? -14.602 17.219 -9.102 1 24.12 116 LYS A CA 1
ATOM 933 C C . LYS A 1 116 ? -15.93 16.594 -8.688 1 24.12 116 LYS A C 1
ATOM 935 O O . LYS A 1 116 ? -16.141 15.398 -8.883 1 24.12 116 LYS A O 1
ATOM 940 N N . ARG B 1 1 ? -22.625 -8.508 -3.207 1 61.19 1 ARG B N 1
ATOM 941 C CA . ARG B 1 1 ? -21.453 -9.211 -3.738 1 61.19 1 ARG B CA 1
ATOM 942 C C . ARG B 1 1 ? -21.312 -10.594 -3.107 1 61.19 1 ARG B C 1
ATOM 944 O O . ARG B 1 1 ? -21.656 -10.789 -1.939 1 61.19 1 ARG B O 1
ATOM 951 N N . ARG B 1 2 ? -21.328 -11.586 -3.982 1 68.94 2 ARG B N 1
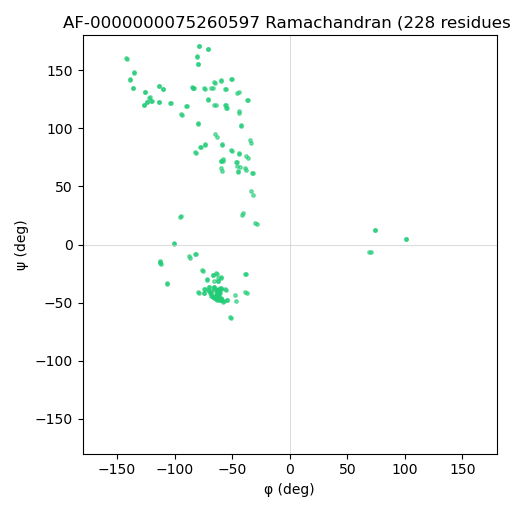ATOM 952 C CA . ARG B 1 2 ? -21.141 -12.93 -3.467 1 68.94 2 ARG B CA 1
ATOM 953 C C . ARG B 1 2 ? -19.891 -13 -2.582 1 68.94 2 ARG B C 1
ATOM 955 O O . ARG B 1 2 ? -18.922 -12.273 -2.805 1 68.94 2 ARG B O 1
ATOM 962 N N . LYS B 1 3 ? -20.047 -13.82 -1.504 1 85.56 3 LYS B N 1
ATOM 963 C CA . LYS B 1 3 ? -18.906 -14.07 -0.625 1 85.56 3 LYS B CA 1
ATOM 964 C C . LYS B 1 3 ? -17.859 -14.945 -1.312 1 85.56 3 LYS B C 1
ATOM 966 O O . LYS B 1 3 ? -18.188 -15.984 -1.889 1 85.56 3 LYS B O 1
ATOM 971 N N . ILE B 1 4 ? -16.656 -14.516 -1.388 1 89.88 4 ILE B N 1
ATOM 972 C CA . ILE B 1 4 ? -15.602 -15.297 -2.027 1 89.88 4 ILE B CA 1
ATOM 973 C C . ILE B 1 4 ? -14.57 -15.734 -0.985 1 89.88 4 ILE B C 1
ATOM 975 O O . ILE B 1 4 ? -14.273 -14.984 -0.049 1 89.88 4 ILE B O 1
ATOM 979 N N . LYS B 1 5 ? -14.25 -17.016 -1.188 1 93.62 5 LYS B N 1
ATOM 980 C CA . LYS B 1 5 ? -13.133 -17.5 -0.384 1 93.62 5 LYS B CA 1
ATOM 981 C C . LYS B 1 5 ? -11.828 -16.797 -0.766 1 93.62 5 LYS B C 1
ATOM 983 O O . LYS B 1 5 ? -11.547 -16.609 -1.95 1 93.62 5 LYS B O 1
ATOM 988 N N . ILE B 1 6 ? -11.062 -16.484 0.276 1 93.88 6 ILE B N 1
ATOM 989 C CA . ILE B 1 6 ? -9.805 -15.789 0.009 1 93.88 6 ILE B CA 1
ATOM 990 C C . ILE B 1 6 ? -8.734 -16.812 -0.382 1 93.88 6 ILE B C 1
ATOM 992 O O . ILE B 1 6 ? -7.984 -17.281 0.47 1 93.88 6 ILE B O 1
ATOM 996 N N . GLU B 1 7 ? -8.828 -17.156 -1.497 1 96.06 7 GLU B N 1
ATOM 997 C CA . GLU B 1 7 ? -7.871 -18.062 -2.125 1 96.06 7 GLU B CA 1
ATOM 998 C C . GLU B 1 7 ? -7.602 -17.672 -3.572 1 96.06 7 GLU B C 1
ATOM 1000 O O . GLU B 1 7 ? -8.414 -16.984 -4.195 1 96.06 7 GLU B O 1
ATOM 1005 N N . TYR B 1 8 ? -6.477 -18.188 -4.039 1 95.94 8 TYR B N 1
ATOM 1006 C CA . TYR B 1 8 ? -6.062 -17.844 -5.395 1 95.94 8 TYR B CA 1
ATOM 1007 C C . TYR B 1 8 ? -7.152 -18.203 -6.402 1 95.94 8 TYR B C 1
ATOM 1009 O O . TYR B 1 8 ? -7.699 -19.297 -6.379 1 95.94 8 TYR B O 1
ATOM 1017 N N . ILE B 1 9 ? -7.43 -17.266 -7.297 1 97.19 9 ILE B N 1
ATOM 1018 C CA . ILE B 1 9 ? -8.445 -17.453 -8.32 1 97.19 9 ILE B CA 1
ATOM 1019 C C . ILE B 1 9 ? -7.82 -18.078 -9.562 1 97.19 9 ILE B C 1
ATOM 1021 O O . ILE B 1 9 ? -7.008 -17.438 -10.242 1 97.19 9 ILE B O 1
ATOM 1025 N N . GLU B 1 10 ? -8.281 -19.219 -9.922 1 97.25 10 GLU B N 1
ATOM 1026 C CA . GLU B 1 10 ? -7.695 -19.953 -11.031 1 97.25 10 GLU B CA 1
ATOM 1027 C C . GLU B 1 10 ? -8.172 -19.406 -12.375 1 97.25 10 GLU B C 1
ATOM 1029 O O . GLU B 1 10 ? -7.41 -19.391 -13.344 1 97.25 10 GLU B O 1
ATOM 1034 N N . ASP B 1 11 ? -9.461 -19.094 -12.453 1 96.88 11 ASP B N 1
ATOM 1035 C CA . ASP B 1 11 ? -9.984 -18.562 -13.703 1 96.88 11 ASP B CA 1
ATOM 1036 C C . ASP B 1 11 ? -9.352 -17.203 -14.039 1 96.88 11 ASP B C 1
ATOM 1038 O O . ASP B 1 11 ? -9.531 -16.234 -13.297 1 96.88 11 ASP B O 1
ATOM 1042 N N . LYS B 1 12 ? -8.703 -17.125 -15.141 1 95.31 12 LYS B N 1
ATOM 1043 C CA . LYS B 1 12 ? -7.926 -15.953 -15.516 1 95.31 12 LYS B CA 1
ATOM 1044 C C . LYS B 1 12 ? -8.82 -14.727 -15.664 1 95.31 12 LYS B C 1
ATOM 1046 O O . LYS B 1 12 ? -8.469 -13.633 -15.203 1 95.31 12 LYS B O 1
ATOM 1051 N N . ASN B 1 13 ? -9.898 -14.945 -16.312 1 95.38 13 ASN B N 1
ATOM 1052 C CA . ASN B 1 13 ? -10.805 -13.82 -16.547 1 95.38 13 ASN B CA 1
ATOM 1053 C C . ASN B 1 13 ? -11.336 -13.266 -15.227 1 95.38 13 ASN B C 1
ATOM 1055 O O . ASN B 1 13 ? -11.328 -12.047 -15.016 1 95.38 13 ASN B O 1
ATOM 1059 N N . ARG B 1 14 ? -11.758 -14.164 -14.438 1 96.19 14 ARG B N 1
ATOM 1060 C CA . ARG B 1 14 ? -12.266 -13.75 -13.133 1 96.19 14 ARG B CA 1
ATOM 1061 C C . ARG B 1 14 ? -11.164 -13.102 -12.297 1 96.19 14 ARG B C 1
ATOM 1063 O O . ARG B 1 14 ? -11.406 -12.125 -11.594 1 96.19 14 ARG B O 1
ATOM 1070 N N . ARG B 1 15 ? -9.945 -13.633 -12.359 1 96.94 15 ARG B N 1
ATOM 1071 C CA . ARG B 1 15 ? -8.812 -13.102 -11.617 1 96.94 15 ARG B CA 1
ATOM 1072 C C . ARG B 1 15 ? -8.492 -11.672 -12.055 1 96.94 15 ARG B C 1
ATOM 1074 O O . ARG B 1 15 ? -8.25 -10.805 -11.211 1 96.94 15 ARG B O 1
ATOM 1081 N N . HIS B 1 16 ? -8.609 -11.445 -13.328 1 95.06 16 HIS B N 1
ATOM 1082 C CA . HIS B 1 16 ? -8.32 -10.117 -13.867 1 95.06 16 HIS B CA 1
ATOM 1083 C C . HIS B 1 16 ? -9.359 -9.102 -13.414 1 95.06 16 HIS B C 1
ATOM 1085 O O . HIS B 1 16 ? -9.016 -7.969 -13.055 1 95.06 16 HIS B O 1
ATOM 1091 N N . ILE B 1 17 ? -10.594 -9.547 -13.422 1 95.12 17 ILE B N 1
ATOM 1092 C CA . ILE B 1 17 ? -11.672 -8.656 -13 1 95.12 17 ILE B CA 1
ATOM 1093 C C . ILE B 1 17 ? -11.516 -8.336 -11.516 1 95.12 17 ILE B C 1
ATOM 1095 O O . ILE B 1 17 ? -11.641 -7.176 -11.109 1 95.12 17 ILE B O 1
ATOM 1099 N N . THR B 1 18 ? -11.242 -9.367 -10.727 1 96.5 18 THR B N 1
ATOM 1100 C CA . THR B 1 18 ? -11.055 -9.188 -9.289 1 96.5 18 THR B CA 1
ATOM 1101 C C . THR B 1 18 ? -9.875 -8.258 -9.016 1 96.5 18 THR B C 1
ATOM 1103 O O . THR B 1 18 ? -9.969 -7.359 -8.18 1 96.5 18 THR B O 1
ATOM 1106 N N . PHE B 1 19 ? -8.773 -8.406 -9.773 1 95.62 19 PHE B N 1
ATOM 1107 C CA . PHE B 1 19 ? -7.598 -7.562 -9.617 1 95.62 19 PHE B CA 1
ATOM 1108 C C . PHE B 1 19 ? -7.945 -6.098 -9.852 1 95.62 19 PHE B C 1
ATOM 1110 O O . PHE B 1 19 ? -7.633 -5.238 -9.023 1 95.62 19 PHE B O 1
ATOM 1117 N N . SER B 1 20 ? -8.648 -5.883 -10.891 1 92.38 20 SER B N 1
ATOM 1118 C CA . SER B 1 20 ? -8.984 -4.512 -11.258 1 92.38 20 SER B CA 1
ATOM 1119 C C . SER B 1 20 ? -9.852 -3.852 -10.195 1 92.38 20 SER B C 1
ATOM 1121 O O . SER B 1 20 ? -9.594 -2.719 -9.781 1 92.38 20 SER B O 1
ATOM 1123 N N . LYS B 1 21 ? -10.805 -4.605 -9.758 1 93.19 21 LYS B N 1
ATOM 1124 C CA . LYS B 1 21 ? -11.734 -4.078 -8.766 1 93.19 21 LYS B CA 1
ATOM 1125 C C . LYS B 1 21 ? -11.039 -3.834 -7.43 1 93.19 21 LYS B C 1
ATOM 1127 O O . LYS B 1 21 ? -11.203 -2.773 -6.82 1 93.19 21 LYS B O 1
ATOM 1132 N N . ARG B 1 22 ? -10.273 -4.754 -7.055 1 96.56 22 ARG B N 1
ATOM 1133 C CA . ARG B 1 22 ? -9.625 -4.641 -5.75 1 96.56 22 ARG B CA 1
ATOM 1134 C C . ARG B 1 22 ? -8.5 -3.615 -5.781 1 96.56 22 ARG B C 1
ATOM 1136 O O . ARG B 1 22 ? -8.258 -2.924 -4.793 1 96.56 22 ARG B O 1
ATOM 1143 N N . LYS B 1 23 ? -7.777 -3.537 -6.801 1 92.31 23 LYS B N 1
ATOM 1144 C CA . LYS B 1 23 ? -6.758 -2.502 -6.961 1 92.31 23 LYS B CA 1
ATOM 1145 C C . LYS B 1 23 ? -7.359 -1.109 -6.789 1 92.31 23 LYS B C 1
ATOM 1147 O O . LYS B 1 23 ? -6.828 -0.288 -6.039 1 92.31 23 LYS B O 1
ATOM 1152 N N . ALA B 1 24 ? -8.516 -0.95 -7.508 1 91.5 24 ALA B N 1
ATOM 1153 C CA . ALA B 1 24 ? -9.195 0.34 -7.391 1 91.5 24 ALA B CA 1
ATOM 1154 C C . ALA B 1 24 ? -9.633 0.6 -5.949 1 91.5 24 ALA B C 1
ATOM 1156 O O . ALA B 1 24 ? -9.508 1.72 -5.449 1 91.5 24 ALA B O 1
ATOM 1157 N N . GLY B 1 25 ? -10.109 -0.438 -5.332 1 93.75 25 GLY B N 1
ATOM 1158 C CA . GLY B 1 25 ? -10.57 -0.312 -3.957 1 93.75 25 GLY B CA 1
ATOM 1159 C C . GLY B 1 25 ? -9.461 0.036 -2.984 1 93.75 25 GLY B C 1
ATOM 1160 O O . GLY B 1 25 ? -9.617 0.925 -2.145 1 93.75 25 GLY B O 1
ATOM 1161 N N . ILE B 1 26 ? -8.359 -0.641 -3.1 1 94.88 26 ILE B N 1
ATOM 1162 C CA . ILE B 1 26 ? -7.281 -0.413 -2.145 1 94.88 26 ILE B CA 1
ATOM 1163 C C . ILE B 1 26 ? -6.629 0.942 -2.414 1 94.88 26 ILE B C 1
ATOM 1165 O O . ILE B 1 26 ? -6.191 1.623 -1.484 1 94.88 26 ILE B O 1
ATOM 1169 N N . MET B 1 27 ? -6.637 1.367 -3.623 1 91.69 27 MET B N 1
ATOM 1170 C CA . MET B 1 27 ? -6.113 2.688 -3.959 1 91.69 27 MET B CA 1
ATOM 1171 C C . MET B 1 27 ? -6.953 3.785 -3.316 1 91.69 27 MET B C 1
ATOM 1173 O O . MET B 1 27 ? -6.41 4.73 -2.738 1 91.69 27 MET B O 1
ATOM 1177 N N . LYS B 1 28 ? -8.164 3.57 -3.436 1 91.31 28 LYS B N 1
ATOM 1178 C CA . LYS B 1 28 ? -9.07 4.523 -2.809 1 91.31 28 LYS B CA 1
ATOM 1179 C C . LYS B 1 28 ? -8.875 4.559 -1.295 1 91.31 28 LYS B C 1
ATOM 1181 O O . LYS B 1 28 ? -8.852 5.633 -0.691 1 91.31 28 LYS B O 1
ATOM 1186 N N . LYS B 1 29 ? -8.703 3.441 -0.756 1 95.19 29 LYS B N 1
ATOM 1187 C CA . LYS B 1 29 ? -8.523 3.361 0.69 1 95.19 29 LYS B CA 1
ATOM 1188 C C . LYS B 1 29 ? -7.223 4.035 1.121 1 95.19 29 LYS B C 1
ATOM 1190 O O . LYS B 1 29 ? -7.156 4.637 2.193 1 95.19 29 LYS B O 1
ATOM 1195 N N . ALA B 1 30 ? -6.227 3.889 0.343 1 94.38 30 ALA B N 1
ATOM 1196 C CA . ALA B 1 30 ? -4.957 4.547 0.641 1 94.38 30 ALA B CA 1
ATOM 1197 C C . ALA B 1 30 ? -5.109 6.066 0.625 1 94.38 30 ALA B C 1
ATOM 1199 O O . ALA B 1 30 ? -4.621 6.754 1.524 1 94.38 30 ALA B O 1
ATOM 1200 N N . TYR B 1 31 ? -5.773 6.555 -0.357 1 90.06 31 TYR B N 1
ATOM 1201 C CA . TYR B 1 31 ? -6.039 7.984 -0.468 1 90.06 31 TYR B CA 1
ATOM 1202 C C . TYR B 1 31 ? -6.82 8.492 0.739 1 90.06 31 TYR B C 1
ATOM 1204 O O . TYR B 1 31 ? -6.477 9.516 1.324 1 90.06 31 TYR B O 1
ATOM 1212 N N . GLU B 1 32 ? -7.855 7.754 1.058 1 94 32 GLU B N 1
ATOM 1213 C CA . GLU B 1 32 ? -8.695 8.141 2.189 1 94 32 GLU B CA 1
ATOM 1214 C C . GLU B 1 32 ? -7.895 8.141 3.49 1 94 32 GLU B C 1
ATOM 1216 O O . GLU B 1 32 ? -7.992 9.078 4.281 1 94 32 GLU B O 1
ATOM 1221 N N . LEU B 1 33 ? -7.176 7.113 3.688 1 95.56 33 LEU B N 1
ATOM 1222 C CA . LEU B 1 33 ? -6.371 7 4.902 1 95.56 33 LEU B CA 1
ATOM 1223 C C . LEU B 1 33 ? -5.406 8.172 5.023 1 95.56 33 LEU B C 1
ATOM 1225 O O . LEU B 1 33 ? -5.344 8.828 6.066 1 95.56 33 LEU B O 1
ATOM 1229 N N . SER B 1 34 ? -4.707 8.438 3.973 1 94.19 34 SER B N 1
ATOM 1230 C CA . SER B 1 34 ? -3.707 9.5 4 1 94.19 34 SER B CA 1
ATOM 1231 C C . SER B 1 34 ? -4.355 10.867 4.195 1 94.19 34 SER B C 1
ATOM 1233 O O . SER B 1 34 ? -3.824 11.719 4.918 1 94.19 34 SER B O 1
ATOM 1235 N N . THR B 1 35 ? -5.547 11.109 3.615 1 93.19 35 THR B N 1
ATOM 1236 C CA . THR B 1 35 ? -6.23 12.391 3.711 1 93.19 35 THR B CA 1
ATOM 1237 C C . THR B 1 35 ? -6.84 12.578 5.098 1 93.19 35 THR B C 1
ATOM 1239 O O . THR B 1 35 ? -6.723 13.656 5.691 1 93.19 35 THR B O 1
ATOM 1242 N N . LEU B 1 36 ? -7.422 11.57 5.637 1 96.25 36 LEU B N 1
ATOM 1243 C CA . LEU B 1 36 ? -8.109 11.648 6.922 1 96.25 36 LEU B CA 1
ATOM 1244 C C . LEU B 1 36 ? -7.113 11.82 8.062 1 96.25 36 LEU B C 1
ATOM 1246 O O . LEU B 1 36 ? -7.398 12.516 9.039 1 96.25 36 LEU B O 1
ATOM 1250 N N . THR B 1 37 ? -5.957 11.188 7.961 1 96.81 37 THR B N 1
ATOM 1251 C CA . THR B 1 37 ? -5.074 11.102 9.117 1 96.81 37 THR B CA 1
ATOM 1252 C C . THR B 1 37 ? -3.799 11.906 8.883 1 96.81 37 THR B C 1
ATOM 1254 O O . THR B 1 37 ? -3.045 12.172 9.828 1 96.81 37 THR B O 1
ATOM 1257 N N . GLY B 1 38 ? -3.523 12.258 7.652 1 93 38 GLY B N 1
ATOM 1258 C CA . GLY B 1 38 ? -2.311 12.992 7.328 1 93 38 GLY B CA 1
ATOM 1259 C C . GLY B 1 38 ? -1.06 12.133 7.387 1 93 38 GLY B C 1
ATOM 1260 O O . GLY B 1 38 ? 0.057 12.656 7.402 1 93 38 GLY B O 1
ATOM 1261 N N . THR B 1 39 ? -1.225 10.859 7.465 1 93.38 39 THR B N 1
ATOM 1262 C CA . THR B 1 39 ? -0.079 9.961 7.562 1 93.38 39 THR B CA 1
ATOM 1263 C C . THR B 1 39 ? 0.537 9.719 6.188 1 93.38 39 THR B C 1
ATOM 1265 O O . THR B 1 39 ? -0.073 10.039 5.164 1 93.38 39 THR B O 1
ATOM 1268 N N . GLN B 1 40 ? 1.78 9.242 6.176 1 92 40 GLN B N 1
ATOM 1269 C CA . GLN B 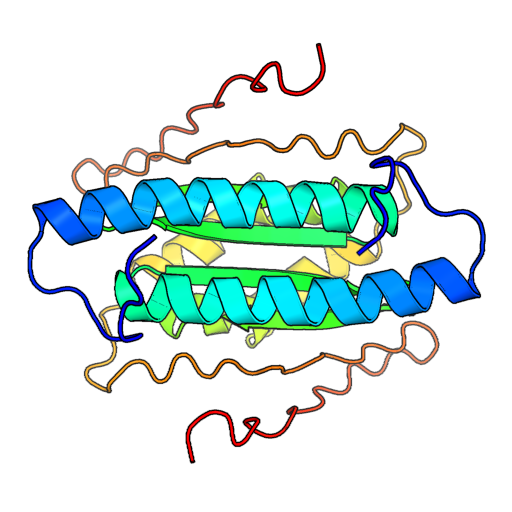1 40 ? 2.447 8.875 4.934 1 92 40 GLN B CA 1
ATOM 1270 C C . GLN B 1 40 ? 2.074 7.457 4.508 1 92 40 GLN B C 1
ATOM 1272 O O . GLN B 1 40 ? 2.037 6.543 5.336 1 92 40 GLN B O 1
ATOM 1277 N N . VAL B 1 41 ? 1.776 7.398 3.207 1 94.06 41 VAL B N 1
ATOM 1278 C CA . VAL B 1 41 ? 1.348 6.105 2.689 1 94.06 41 VAL B CA 1
ATOM 1279 C C . VAL B 1 41 ? 2.033 5.828 1.352 1 94.06 41 VAL B C 1
ATOM 1281 O O . VAL B 1 41 ? 2.139 6.719 0.506 1 94.06 41 VAL B O 1
ATOM 1284 N N . LEU B 1 42 ? 2.545 4.621 1.191 1 93.12 42 LEU B N 1
ATOM 1285 C CA . LEU B 1 42 ? 3.012 4.098 -0.089 1 93.12 42 LEU B CA 1
ATOM 1286 C C . LEU B 1 42 ? 2.357 2.758 -0.401 1 93.12 42 LEU B C 1
ATOM 1288 O O . LEU B 1 42 ? 2.408 1.832 0.412 1 93.12 42 LEU B O 1
ATOM 1292 N N . LEU B 1 43 ? 1.653 2.709 -1.495 1 94.06 43 LEU B N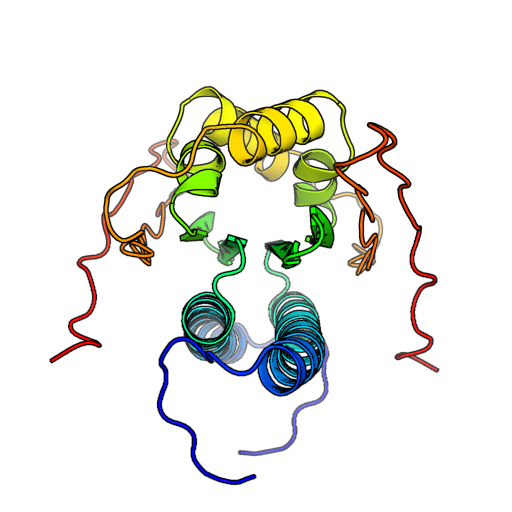 1
ATOM 1293 C CA . LEU B 1 43 ? 1.051 1.484 -2.01 1 94.06 43 LEU B CA 1
ATOM 1294 C C . LEU B 1 43 ? 1.586 1.158 -3.4 1 94.06 43 LEU B C 1
ATOM 1296 O O . LEU B 1 43 ? 1.572 2.012 -4.293 1 94.06 43 LEU B O 1
ATOM 1300 N N . LEU B 1 44 ? 2.131 -0.05 -3.492 1 92.94 44 LEU B N 1
ATOM 1301 C CA . LEU B 1 44 ? 2.633 -0.564 -4.762 1 92.94 44 LEU B CA 1
ATOM 1302 C C . LEU B 1 44 ? 1.976 -1.897 -5.105 1 92.94 44 LEU B C 1
ATOM 1304 O O . LEU B 1 44 ? 2.002 -2.832 -4.301 1 92.94 44 LEU B O 1
ATOM 1308 N N . VAL B 1 45 ? 1.332 -1.943 -6.258 1 93.19 45 VAL B N 1
ATOM 1309 C CA . VAL B 1 45 ? 0.688 -3.16 -6.738 1 93.19 45 VAL B CA 1
ATOM 1310 C C . VAL B 1 45 ? 1.195 -3.496 -8.141 1 93.19 45 VAL B C 1
ATOM 1312 O O . VAL B 1 45 ? 1.214 -2.635 -9.023 1 93.19 45 VAL B O 1
ATOM 1315 N N . VAL B 1 46 ? 1.571 -4.746 -8.273 1 91.12 46 VAL B N 1
ATOM 1316 C CA . VAL B 1 46 ? 2.082 -5.18 -9.57 1 91.12 46 VAL B CA 1
ATOM 1317 C C . VAL B 1 46 ? 1.118 -6.184 -10.195 1 91.12 46 VAL B C 1
ATOM 1319 O O . VAL B 1 46 ? 0.801 -7.211 -9.586 1 91.12 46 VAL B O 1
ATOM 1322 N N . SER B 1 47 ? 0.667 -5.863 -11.359 1 87.25 47 SER B N 1
ATOM 1323 C CA . SER B 1 47 ? -0.247 -6.758 -12.062 1 87.25 47 SER B CA 1
ATOM 1324 C C . SER B 1 47 ? 0.472 -8.008 -12.555 1 87.25 47 SER B C 1
ATOM 1326 O O . SER B 1 47 ? 1.704 -8.07 -12.547 1 87.25 47 SER B O 1
ATOM 1328 N N . GLU B 1 48 ? -0.419 -8.938 -12.977 1 84.88 48 GLU B N 1
ATOM 1329 C CA . GLU B 1 48 ? 0.105 -10.172 -13.547 1 84.88 48 GLU B CA 1
ATOM 1330 C C . GLU B 1 48 ? 0.911 -9.906 -14.812 1 84.88 48 GLU B C 1
ATOM 1332 O O . GLU B 1 48 ? 1.881 -10.609 -15.102 1 84.88 48 GLU B O 1
ATOM 1337 N N . THR B 1 49 ? 0.521 -8.891 -15.516 1 81 49 THR B N 1
ATOM 1338 C CA . THR B 1 49 ? 1.197 -8.555 -16.766 1 81 49 THR B CA 1
ATOM 1339 C C . THR B 1 49 ? 2.467 -7.75 -16.484 1 81 49 THR B C 1
ATOM 1341 O O . THR B 1 49 ? 3.213 -7.426 -17.406 1 81 49 THR B O 1
ATOM 1344 N N . GLY B 1 50 ? 2.715 -7.32 -15.227 1 79.19 50 GLY B N 1
ATOM 1345 C CA . GLY B 1 50 ? 3.924 -6.594 -14.875 1 79.19 50 GLY B CA 1
ATOM 1346 C C . GLY B 1 50 ? 3.709 -5.098 -14.758 1 79.19 50 GLY B C 1
ATOM 1347 O O . GLY B 1 50 ? 4.664 -4.336 -14.594 1 79.19 50 GLY B O 1
ATOM 1348 N N . LEU B 1 51 ? 2.525 -4.762 -14.891 1 83.69 51 LEU B N 1
ATOM 1349 C CA . LEU B 1 51 ? 2.23 -3.348 -14.703 1 83.69 51 LEU B CA 1
ATOM 1350 C C . LEU B 1 51 ? 2.291 -2.971 -13.227 1 83.69 51 LEU B C 1
ATOM 1352 O O . LEU B 1 51 ? 1.759 -3.689 -12.375 1 83.69 51 LEU B O 1
ATOM 1356 N N . VAL B 1 52 ? 3.016 -1.788 -12.992 1 87.25 52 VAL B N 1
ATOM 1357 C CA . VAL B 1 52 ? 3.18 -1.335 -11.617 1 87.25 52 VAL B CA 1
ATOM 1358 C C . VAL B 1 52 ? 2.236 -0.166 -11.344 1 87.25 52 VAL B C 1
ATOM 1360 O O . VAL B 1 52 ? 2.279 0.853 -12.039 1 87.25 52 VAL B O 1
ATOM 1363 N N . TYR B 1 53 ? 1.353 -0.335 -10.32 1 86.62 53 TYR B N 1
ATOM 1364 C CA . TYR B 1 53 ? 0.438 0.697 -9.844 1 86.62 53 TYR B CA 1
ATOM 1365 C C . TYR B 1 53 ? 0.846 1.193 -8.469 1 86.62 53 TYR B C 1
ATOM 1367 O O . TYR B 1 53 ? 1.113 0.394 -7.566 1 86.62 53 TYR B O 1
ATOM 1375 N N . THR B 1 54 ? 0.845 2.617 -8.352 1 89.38 54 THR B N 1
ATOM 1376 C CA . THR B 1 54 ? 1.31 3.119 -7.062 1 89.38 54 THR B CA 1
ATOM 1377 C C . THR B 1 54 ? 0.393 4.227 -6.555 1 89.38 54 THR B C 1
ATOM 1379 O O . THR B 1 54 ? -0.279 4.895 -7.34 1 89.38 54 THR B O 1
ATOM 1382 N N . PHE B 1 55 ? 0.315 4.25 -5.266 1 87.62 55 PHE B N 1
ATOM 1383 C CA . PHE B 1 55 ? -0.122 5.402 -4.484 1 87.62 55 PHE B CA 1
ATOM 1384 C C . PHE B 1 55 ? 0.952 5.82 -3.49 1 87.62 55 PHE B C 1
ATOM 1386 O O . PHE B 1 55 ? 1.473 4.992 -2.744 1 87.62 55 PHE B O 1
ATOM 1393 N N . THR B 1 56 ? 1.264 7.121 -3.621 1 90.31 56 THR B N 1
ATOM 1394 C CA . THR B 1 56 ? 2.246 7.613 -2.662 1 90.31 56 THR B CA 1
ATOM 1395 C C . THR B 1 56 ? 1.855 9 -2.15 1 90.31 56 THR B C 1
ATOM 1397 O O . THR B 1 56 ? 1.303 9.812 -2.896 1 90.31 56 THR B O 1
ATOM 1400 N N . THR B 1 57 ? 2.098 9.172 -0.938 1 89.94 57 THR B N 1
ATOM 1401 C CA . THR B 1 57 ? 2.105 10.539 -0.428 1 89.94 57 THR B CA 1
ATOM 1402 C C . THR B 1 57 ? 3.412 11.242 -0.783 1 89.94 57 THR B C 1
ATOM 1404 O O . THR B 1 57 ? 4.367 10.602 -1.228 1 89.94 57 THR B O 1
ATOM 1407 N N . THR B 1 58 ? 3.523 12.445 -0.584 1 85.62 58 THR B N 1
ATOM 1408 C CA . THR B 1 58 ? 4.582 13.297 -1.106 1 85.62 58 THR B CA 1
ATOM 1409 C C . THR B 1 58 ? 5.949 12.82 -0.625 1 85.62 58 THR B C 1
ATOM 1411 O O . THR B 1 58 ? 6.879 12.68 -1.422 1 85.62 58 THR B O 1
ATOM 1414 N N . LYS B 1 59 ? 6.129 12.531 0.62 1 88.69 59 LYS B N 1
ATOM 1415 C CA . LYS B 1 59 ? 7.43 12.203 1.198 1 88.69 59 LYS B CA 1
ATOM 1416 C C . LYS B 1 59 ? 7.957 10.883 0.65 1 88.69 59 LYS B C 1
ATOM 1418 O O . LYS B 1 59 ? 9.172 10.68 0.575 1 88.69 59 LYS B O 1
ATOM 1423 N N . LEU B 1 60 ? 7.004 10.086 0.248 1 91 60 LEU B N 1
ATOM 1424 C CA . LEU B 1 60 ? 7.41 8.75 -0.169 1 91 60 LEU B CA 1
ATOM 1425 C C . LEU B 1 60 ? 7.477 8.648 -1.688 1 91 60 LEU B C 1
ATOM 1427 O O . LEU B 1 60 ? 7.852 7.605 -2.23 1 91 60 LEU B O 1
ATOM 1431 N N . GLN B 1 61 ? 7.203 9.656 -2.354 1 87.56 61 GLN B N 1
ATOM 1432 C CA . GLN B 1 61 ? 7.172 9.672 -3.812 1 87.56 61 GLN B CA 1
ATOM 1433 C C . GLN B 1 61 ? 8.531 9.297 -4.398 1 87.56 61 GLN B C 1
ATOM 1435 O O . GLN B 1 61 ? 8.609 8.562 -5.379 1 87.56 61 GLN B O 1
ATOM 1440 N N . PRO B 1 62 ? 9.594 9.695 -3.846 1 86.44 62 PRO B N 1
ATOM 1441 C CA . PRO B 1 62 ? 10.898 9.383 -4.434 1 86.44 62 PRO B CA 1
ATOM 1442 C C . PRO B 1 62 ? 11.188 7.887 -4.477 1 86.44 62 PRO B C 1
ATOM 1444 O O . PRO B 1 62 ? 11.969 7.426 -5.305 1 86.44 62 PRO B O 1
ATOM 1447 N N . ILE B 1 63 ? 10.594 7.109 -3.619 1 89.69 63 ILE B N 1
ATOM 1448 C CA . ILE B 1 63 ? 10.805 5.668 -3.596 1 89.69 63 ILE B CA 1
ATOM 1449 C C . ILE B 1 63 ? 10.391 5.062 -4.934 1 89.69 63 ILE B C 1
ATOM 1451 O O . ILE B 1 63 ? 10.984 4.078 -5.387 1 89.69 63 ILE B O 1
ATOM 1455 N N . VAL B 1 64 ? 9.445 5.762 -5.535 1 86.06 64 VAL B N 1
ATOM 1456 C CA . VAL B 1 64 ? 8.914 5.16 -6.75 1 86.06 64 VAL B CA 1
ATOM 1457 C C . VAL B 1 64 ? 9.305 6.004 -7.961 1 86.06 64 VAL B C 1
ATOM 1459 O O . VAL B 1 64 ? 9.203 5.547 -9.102 1 86.06 64 VAL B O 1
ATOM 1462 N N . THR B 1 65 ? 9.75 7.211 -7.77 1 84.31 65 THR B N 1
ATOM 1463 C CA . THR B 1 65 ? 9.984 8.094 -8.906 1 84.31 65 THR B CA 1
ATOM 1464 C C . THR B 1 65 ? 11.477 8.25 -9.172 1 84.31 65 THR B C 1
ATOM 1466 O O . THR B 1 65 ? 11.898 8.398 -10.32 1 84.31 65 THR B O 1
ATOM 1469 N N . LYS B 1 66 ? 12.273 8.227 -8.188 1 85.25 66 LYS B N 1
ATOM 1470 C CA . LYS B 1 66 ? 13.711 8.406 -8.367 1 85.25 66 LYS B CA 1
ATOM 1471 C C . LYS B 1 66 ? 14.375 7.113 -8.844 1 85.25 66 LYS B C 1
ATOM 1473 O O . LYS B 1 66 ? 13.898 6.02 -8.531 1 85.25 66 LYS B O 1
ATOM 1478 N N . PRO B 1 67 ? 15.484 7.266 -9.492 1 87.19 67 PRO B N 1
ATOM 1479 C CA . PRO B 1 67 ? 16.172 6.09 -10.039 1 87.19 67 PRO B CA 1
ATOM 1480 C C . PRO B 1 67 ? 16.562 5.078 -8.961 1 87.19 67 PRO B C 1
ATOM 1482 O O . PRO B 1 67 ? 16.469 3.869 -9.18 1 87.19 67 PRO B O 1
ATOM 1485 N N . GLU B 1 68 ? 16.969 5.566 -7.867 1 89.31 68 GLU B N 1
ATOM 1486 C CA . GLU B 1 68 ? 17.359 4.672 -6.785 1 89.31 68 GLU B CA 1
ATOM 1487 C C . GLU B 1 68 ? 16.203 3.762 -6.371 1 89.31 68 GLU B C 1
ATOM 1489 O O . GLU B 1 68 ? 16.391 2.553 -6.215 1 89.31 68 GLU B O 1
ATOM 1494 N N . GLY B 1 69 ? 15.102 4.355 -6.195 1 89.75 69 GLY B N 1
ATOM 1495 C CA . GLY B 1 69 ? 13.922 3.588 -5.824 1 89.75 69 GLY B CA 1
ATOM 1496 C C . GLY B 1 69 ? 13.422 2.682 -6.934 1 89.75 69 GLY B C 1
ATOM 1497 O O . GLY B 1 69 ? 13.125 1.511 -6.695 1 89.75 69 GLY B O 1
ATOM 1498 N N . LYS B 1 70 ? 13.414 3.182 -8.078 1 86.19 70 LYS B N 1
ATOM 1499 C CA . LYS B 1 70 ? 12.953 2.406 -9.219 1 86.19 70 LYS B CA 1
ATOM 1500 C C . LYS B 1 70 ? 13.836 1.183 -9.453 1 86.19 70 LYS B C 1
ATOM 1502 O O . LYS B 1 70 ? 13.336 0.093 -9.734 1 86.19 70 LYS B O 1
ATOM 1507 N N . ASN B 1 71 ? 15.078 1.388 -9.344 1 87.81 71 ASN B N 1
ATOM 1508 C CA . ASN B 1 71 ? 16.016 0.283 -9.531 1 87.81 71 ASN B CA 1
ATOM 1509 C C . ASN B 1 71 ? 15.82 -0.802 -8.477 1 87.81 71 ASN B C 1
ATOM 1511 O O . ASN B 1 71 ? 15.922 -1.992 -8.773 1 87.81 71 ASN B O 1
ATOM 1515 N N . LEU B 1 72 ? 15.633 -0.358 -7.301 1 91.38 72 LEU B N 1
ATOM 1516 C CA . LEU B 1 72 ? 15.398 -1.312 -6.223 1 91.38 72 LEU B CA 1
ATOM 1517 C C . LEU B 1 72 ? 14.141 -2.133 -6.488 1 91.38 72 LEU B C 1
ATOM 1519 O O . LEU B 1 72 ? 14.148 -3.355 -6.328 1 91.38 72 LEU B O 1
ATOM 1523 N N . ILE B 1 73 ? 13.062 -1.488 -6.887 1 89.25 73 ILE B N 1
ATOM 1524 C CA . ILE B 1 73 ? 11.797 -2.158 -7.168 1 89.25 73 ILE B CA 1
ATOM 1525 C C . ILE B 1 73 ? 11.977 -3.141 -8.32 1 89.25 73 ILE B C 1
ATOM 1527 O O . ILE B 1 73 ? 11.531 -4.285 -8.25 1 89.25 73 ILE B O 1
ATOM 1531 N N . GLN B 1 74 ? 12.688 -2.684 -9.289 1 86.31 74 GLN B N 1
ATOM 1532 C CA . GLN B 1 74 ? 12.922 -3.537 -10.445 1 86.31 74 GLN B CA 1
ATOM 1533 C C . GLN B 1 74 ? 13.766 -4.754 -10.07 1 86.31 74 GLN B C 1
ATOM 1535 O O . GLN B 1 74 ? 13.492 -5.863 -10.539 1 86.31 74 GLN B O 1
ATOM 1540 N N . ALA B 1 75 ? 14.773 -4.512 -9.359 1 88.31 75 ALA B N 1
ATOM 1541 C CA . ALA B 1 75 ? 15.617 -5.613 -8.906 1 88.31 75 ALA B CA 1
ATOM 1542 C C . ALA B 1 75 ? 14.805 -6.656 -8.156 1 88.31 75 ALA B C 1
ATOM 1544 O O . ALA B 1 75 ? 15.031 -7.859 -8.305 1 88.31 75 ALA B O 1
ATOM 1545 N N . CYS B 1 76 ? 13.867 -6.191 -7.363 1 88.62 76 CYS B N 1
ATOM 1546 C CA . CYS B 1 76 ? 13.031 -7.094 -6.578 1 88.62 76 CYS B CA 1
ATOM 1547 C C . CYS B 1 76 ? 12.078 -7.871 -7.477 1 88.62 76 CYS B C 1
ATOM 1549 O O . CYS B 1 76 ? 11.852 -9.062 -7.266 1 88.62 76 CYS B O 1
ATOM 1551 N N . LEU B 1 77 ? 11.531 -7.254 -8.453 1 87.25 77 LEU B N 1
ATOM 1552 C CA . LEU B 1 77 ? 10.531 -7.887 -9.312 1 87.25 77 LEU B CA 1
ATOM 1553 C C . LEU B 1 77 ? 11.188 -8.867 -10.281 1 87.25 77 LEU B C 1
ATOM 1555 O O . LEU B 1 77 ? 10.555 -9.82 -10.734 1 87.25 77 LEU B O 1
ATOM 1559 N N . ASN B 1 78 ? 12.422 -8.703 -10.539 1 85.88 78 ASN B N 1
ATOM 1560 C CA . ASN B 1 78 ? 13.141 -9.555 -11.484 1 85.88 78 ASN B CA 1
ATOM 1561 C C . ASN B 1 78 ? 13.695 -10.805 -10.812 1 85.88 78 ASN B C 1
ATOM 1563 O O . ASN B 1 78 ? 14.234 -11.688 -11.477 1 85.88 78 ASN B O 1
ATOM 1567 N N . THR B 1 79 ? 13.664 -10.836 -9.492 1 82.12 79 THR B N 1
ATOM 1568 C CA . THR B 1 79 ? 14.133 -12.039 -8.805 1 82.12 79 THR B CA 1
ATOM 1569 C C . THR B 1 79 ? 13.203 -13.219 -9.094 1 82.12 79 THR B C 1
ATOM 1571 O O . THR B 1 79 ? 11.992 -13.055 -9.203 1 82.12 79 THR B O 1
ATOM 1574 N N . PRO B 1 80 ? 13.883 -14.352 -9.406 1 75.56 80 PRO B N 1
ATOM 1575 C CA . PRO B 1 80 ? 13.047 -15.523 -9.688 1 75.56 80 PRO B CA 1
ATOM 1576 C C . PRO B 1 80 ? 12.164 -15.914 -8.5 1 75.56 80 PRO B C 1
ATOM 1578 O O . PRO B 1 80 ? 12.508 -15.633 -7.352 1 75.56 80 PRO B O 1
ATOM 1581 N N . ASP B 1 81 ? 10.938 -16.328 -8.711 1 69.81 81 ASP B N 1
ATOM 1582 C CA . ASP B 1 81 ? 9.953 -16.688 -7.695 1 69.81 81 ASP B CA 1
ATOM 1583 C C . ASP B 1 81 ? 10.492 -17.75 -6.746 1 69.81 81 ASP B C 1
ATOM 1585 O O . ASP B 1 81 ? 11.07 -18.734 -7.191 1 69.81 81 ASP B O 1
ATOM 1589 N N . PRO B 1 82 ? 10.578 -17.297 -5.461 1 59.09 82 PRO B N 1
ATOM 1590 C CA . PRO B 1 82 ? 10.992 -18.375 -4.57 1 59.09 82 PRO B CA 1
ATOM 1591 C C . PRO B 1 82 ? 10.078 -19.594 -4.656 1 59.09 82 PRO B C 1
ATOM 1593 O O . PRO B 1 82 ? 8.891 -19.453 -4.98 1 59.09 82 PRO B O 1
ATOM 1596 N N . SER B 1 83 ? 10.586 -20.672 -5.004 1 54.44 83 SER B N 1
ATOM 1597 C CA . SER B 1 83 ? 9.812 -21.906 -5.043 1 54.44 83 SER B CA 1
ATOM 1598 C C . SER B 1 83 ? 8.852 -22 -3.861 1 54.44 83 SER B C 1
ATOM 1600 O O . SER B 1 83 ? 8.055 -22.938 -3.771 1 54.44 83 SER B O 1
ATOM 1602 N N . MET B 1 84 ? 9.156 -21.344 -2.783 1 48.16 84 MET B N 1
ATOM 1603 C CA . MET B 1 84 ? 8.32 -21.578 -1.609 1 48.16 84 MET B CA 1
ATOM 1604 C C . MET B 1 84 ? 7.062 -20.719 -1.651 1 48.16 84 MET B C 1
ATOM 1606 O O . MET B 1 84 ? 7.094 -19.594 -2.131 1 48.16 84 MET B O 1
ATOM 1610 N N . PRO B 1 85 ? 6.016 -21.344 -1.359 1 48.16 85 PRO B N 1
ATOM 1611 C CA . PRO B 1 85 ? 4.738 -20.625 -1.309 1 48.16 85 PRO B CA 1
ATOM 1612 C C . PRO B 1 85 ? 4.852 -19.266 -0.633 1 48.16 85 PRO B C 1
ATOM 1614 O O . PRO B 1 85 ? 5.496 -19.141 0.41 1 48.16 85 PRO B O 1
ATOM 1617 N N . GLU B 1 86 ? 4.879 -18.281 -1.338 1 48.94 86 GLU B N 1
ATOM 1618 C CA . GLU B 1 86 ? 5.082 -16.891 -0.938 1 48.94 86 GLU B CA 1
ATOM 1619 C C . GLU B 1 86 ? 4.242 -16.547 0.287 1 48.94 86 GLU B C 1
ATOM 1621 O O . GLU B 1 86 ? 3.01 -16.594 0.238 1 48.94 86 GLU B O 1
ATOM 1626 N N . VAL B 1 87 ? 4.465 -17.188 1.415 1 44.19 87 VAL B N 1
ATOM 1627 C CA . VAL B 1 87 ? 3.783 -16.719 2.613 1 44.19 87 VAL B CA 1
ATOM 1628 C C . VAL B 1 87 ? 3.852 -15.195 2.68 1 44.19 87 VAL B C 1
ATOM 1630 O O . VAL B 1 87 ? 4.914 -14.602 2.459 1 44.19 87 VAL B O 1
ATOM 1633 N N . SER B 1 88 ? 2.945 -14.602 1.847 1 49.44 88 SER B N 1
ATOM 1634 C CA . SER B 1 88 ? 2.838 -13.172 2.107 1 49.44 88 SER B CA 1
ATOM 1635 C C . SER B 1 88 ? 3.068 -12.859 3.582 1 49.44 88 SER B C 1
ATOM 1637 O O . SER B 1 88 ? 2.324 -13.328 4.445 1 49.44 88 SER B O 1
ATOM 1639 N N . PHE B 1 89 ? 4.227 -13.172 4.055 1 43.38 89 PHE B N 1
ATOM 1640 C CA . PHE B 1 89 ? 4.531 -12.711 5.406 1 43.38 89 PHE B CA 1
ATOM 1641 C C . PHE B 1 89 ? 3.969 -11.32 5.645 1 43.38 89 PHE B C 1
ATOM 1643 O O . PHE B 1 89 ? 4.43 -10.344 5.043 1 43.38 89 PHE B O 1
ATOM 1650 N N . VAL B 1 90 ? 2.549 -11.227 5.598 1 47.16 90 VAL B N 1
ATOM 1651 C CA . VAL B 1 90 ? 2.018 -9.992 6.16 1 47.16 90 VAL B CA 1
ATOM 1652 C C . VAL B 1 90 ? 2.916 -9.516 7.305 1 47.16 90 VAL B C 1
ATOM 1654 O O . VAL B 1 90 ? 2.885 -10.078 8.398 1 47.16 90 VAL B O 1
ATOM 1657 N N . PHE B 1 91 ? 4.199 -9.609 7.086 1 44.03 91 PHE B N 1
ATOM 1658 C CA . PHE B 1 91 ? 5.035 -9.055 8.141 1 44.03 91 PHE B CA 1
ATOM 1659 C C . PHE B 1 91 ? 4.48 -7.719 8.625 1 44.03 91 PHE B C 1
ATOM 1661 O O . PHE B 1 91 ? 4.395 -6.762 7.852 1 44.03 91 PHE B O 1
ATOM 1668 N N . LYS B 1 92 ? 3.217 -7.75 9.297 1 44.12 92 LYS B N 1
ATOM 1669 C CA . LYS B 1 92 ? 2.834 -6.625 10.141 1 44.12 92 LYS B CA 1
ATOM 1670 C C . LYS B 1 92 ? 4.062 -5.93 10.719 1 44.12 92 LYS B C 1
ATOM 1672 O O . LYS B 1 92 ? 4.512 -6.266 11.82 1 44.12 92 LYS B O 1
ATOM 1677 N N . TYR B 1 93 ? 5.281 -6.102 10.211 1 43.28 93 TYR B N 1
ATOM 1678 C CA . TYR B 1 93 ? 6.398 -5.516 10.938 1 43.28 93 TYR B CA 1
ATOM 1679 C C . TYR B 1 93 ? 6.227 -4.008 11.078 1 43.28 93 TYR B C 1
ATOM 1681 O O . TYR B 1 93 ? 6.113 -3.295 10.078 1 43.28 93 TYR B O 1
ATOM 1689 N N . ALA B 1 94 ? 5.129 -3.59 11.812 1 47.38 94 ALA B N 1
ATOM 1690 C CA . ALA B 1 94 ? 5.137 -2.221 12.32 1 47.38 94 ALA B CA 1
ATOM 1691 C C . ALA B 1 94 ? 6.539 -1.804 12.75 1 47.38 94 ALA B C 1
ATOM 1693 O O . ALA B 1 94 ? 7.164 -2.463 13.586 1 47.38 94 ALA B O 1
ATOM 1694 N N . PHE B 1 95 ? 7.387 -1.535 11.773 1 46.66 95 PHE B N 1
ATOM 1695 C CA . PHE B 1 95 ? 8.602 -0.871 12.234 1 46.66 95 PHE B CA 1
ATOM 1696 C C . PHE B 1 95 ? 8.266 0.324 13.117 1 46.66 95 PHE B C 1
ATOM 1698 O O . PHE B 1 95 ? 7.449 1.172 12.734 1 46.66 95 PHE B O 1
ATOM 1705 N N . LEU B 1 96 ? 7.98 0.009 14.352 1 46.72 96 LEU B N 1
ATOM 1706 C CA . LEU B 1 96 ? 7.82 1.114 15.289 1 46.72 96 LEU B CA 1
ATOM 1707 C C . LEU B 1 96 ? 9.086 1.971 15.344 1 46.72 96 LEU B C 1
ATOM 1709 O O . LEU B 1 96 ? 10.164 1.472 15.656 1 46.72 96 LEU B O 1
ATOM 1713 N N . TYR B 1 97 ? 9.344 2.715 14.32 1 44.84 97 TYR B N 1
ATOM 1714 C CA . TYR B 1 97 ? 10.414 3.693 14.461 1 44.84 97 TYR B CA 1
ATOM 1715 C C . TYR B 1 97 ? 9.969 4.855 15.344 1 44.84 97 TYR B C 1
ATOM 1717 O O . TYR B 1 97 ? 8.945 5.488 15.086 1 44.84 97 TYR B O 1
ATOM 1725 N N . CYS B 1 98 ? 10.117 4.703 16.578 1 44.91 98 CYS B N 1
ATOM 1726 C CA . CYS B 1 98 ? 10.047 5.895 17.406 1 44.91 98 CYS B CA 1
ATOM 1727 C C . CYS B 1 98 ? 11.102 6.914 17 1 44.91 98 CYS B C 1
ATOM 1729 O O . CYS B 1 98 ? 12.305 6.648 17.125 1 44.91 98 CYS B O 1
ATOM 1731 N N . PHE B 1 99 ? 10.797 7.75 16.031 1 41.84 99 PHE B N 1
ATOM 1732 C CA . PHE B 1 99 ? 11.664 8.836 15.578 1 41.84 99 PHE B CA 1
ATOM 1733 C C . PHE B 1 99 ? 12.367 9.484 16.766 1 41.84 99 PHE B C 1
ATOM 1735 O O . PHE B 1 99 ? 13.453 10.055 16.609 1 41.84 99 PHE B O 1
ATOM 1742 N N . SER B 1 100 ? 11.664 9.648 17.781 1 41.66 100 SER B N 1
ATOM 1743 C CA . SER B 1 100 ? 12.461 10.359 18.766 1 41.66 100 SER B CA 1
ATOM 1744 C C . SER B 1 100 ? 13.805 9.672 18.984 1 41.66 100 SER B C 1
ATOM 1746 O O . SER B 1 100 ? 14.828 10.344 19.156 1 41.66 100 SER B O 1
ATOM 1748 N N . PHE B 1 101 ? 13.812 8.438 19.453 1 45.59 101 PHE B N 1
ATOM 1749 C CA . PHE B 1 101 ? 15.055 7.906 20 1 45.59 101 PHE B CA 1
ATOM 1750 C C . PHE B 1 101 ? 15.82 7.113 18.953 1 45.59 101 PHE B C 1
ATOM 1752 O O . PHE B 1 101 ? 16.781 6.422 19.281 1 45.59 101 PHE B O 1
ATOM 1759 N N . GLY B 1 102 ? 15.711 7.258 17.688 1 44.84 102 GLY B N 1
ATOM 1760 C CA . GLY B 1 102 ? 16.578 6.758 16.625 1 44.84 102 GLY B CA 1
ATOM 1761 C C . GLY B 1 102 ? 16.484 5.254 16.453 1 44.84 102 GLY B C 1
ATOM 1762 O O . GLY B 1 102 ? 17.297 4.656 15.75 1 44.84 102 GLY B O 1
ATOM 1763 N N . MET B 1 103 ? 15.781 4.551 17.312 1 46.72 103 MET B N 1
ATOM 1764 C CA . MET B 1 103 ? 15.828 3.092 17.234 1 46.72 103 MET B CA 1
ATOM 1765 C C . MET B 1 103 ? 14.672 2.551 16.406 1 46.72 103 MET B C 1
ATOM 1767 O O . MET B 1 103 ? 13.531 2.996 16.547 1 46.72 103 MET B O 1
ATOM 1771 N N . ILE B 1 104 ? 14.961 2.031 15.336 1 48.16 104 ILE B N 1
ATOM 1772 C CA . ILE B 1 104 ? 14.031 1.335 14.461 1 48.16 104 ILE B CA 1
ATOM 1773 C C . ILE B 1 104 ? 13.75 -0.065 15.008 1 48.16 104 ILE B C 1
ATOM 1775 O O . ILE B 1 104 ? 14.672 -0.867 15.172 1 48.16 104 ILE B O 1
ATOM 1779 N N . PHE B 1 105 ? 12.758 -0.149 15.984 1 46.38 105 PHE B N 1
ATOM 1780 C CA . PHE B 1 105 ? 12.438 -1.49 16.453 1 46.38 105 PHE B CA 1
ATOM 1781 C C . PHE B 1 105 ? 11.516 -2.207 15.477 1 46.38 105 PHE B C 1
ATOM 1783 O O . PHE B 1 105 ? 10.555 -1.62 14.977 1 46.38 105 PHE B O 1
ATOM 1790 N N . PHE B 1 106 ? 12.133 -3.07 14.781 1 47.16 106 PHE B N 1
ATOM 1791 C CA . PHE B 1 106 ? 11.383 -3.996 13.93 1 47.16 106 PHE B CA 1
ATOM 1792 C C . PHE B 1 106 ? 10.43 -4.84 14.766 1 47.16 106 PHE B C 1
ATOM 1794 O O . PHE B 1 106 ? 10.852 -5.512 15.711 1 47.16 106 PHE B O 1
ATOM 1801 N N . LEU B 1 107 ? 9.352 -4.191 15.266 1 46.06 107 LEU B N 1
ATOM 1802 C CA . LEU B 1 107 ? 8.445 -5.105 15.961 1 46.06 107 LEU B CA 1
ATOM 1803 C C . LEU B 1 107 ? 7.883 -6.145 14.992 1 46.06 107 LEU B C 1
ATOM 1805 O O . LEU B 1 107 ? 7.332 -5.793 13.945 1 46.06 107 LEU B O 1
ATOM 1809 N N . ASP B 1 108 ? 8.555 -7.156 14.977 1 44.47 108 ASP B N 1
ATOM 1810 C CA . ASP B 1 108 ? 7.969 -8.32 14.312 1 44.47 108 ASP B CA 1
ATOM 1811 C C . ASP B 1 108 ? 6.52 -8.523 14.742 1 44.47 108 ASP B C 1
ATOM 1813 O O . ASP B 1 108 ? 6.227 -8.617 15.938 1 44.47 108 ASP B O 1
ATOM 1817 N N . TYR B 1 109 ? 5.652 -7.75 14.367 1 40.25 109 TYR B N 1
ATOM 1818 C CA . TYR B 1 109 ? 4.289 -8.102 14.75 1 40.25 109 TYR B CA 1
ATOM 1819 C C . TYR B 1 109 ? 4.027 -9.586 14.539 1 40.25 109 TYR B C 1
ATOM 1821 O O . TYR B 1 109 ? 4.398 -10.148 13.5 1 40.25 109 TYR B O 1
ATOM 1829 N N . PRO B 1 110 ? 3.846 -10.242 15.562 1 39.47 110 PRO B N 1
ATOM 1830 C CA . PRO B 1 110 ? 3.473 -11.648 15.406 1 39.47 110 PRO B CA 1
ATOM 1831 C C . PRO B 1 110 ? 2.402 -11.859 14.336 1 39.47 110 PRO B C 1
ATOM 1833 O O . PRO B 1 110 ? 1.608 -10.953 14.062 1 39.47 110 PRO B O 1
ATOM 1836 N N . PRO B 1 111 ? 2.611 -12.836 13.406 1 37.94 111 PRO B N 1
ATOM 1837 C CA . PRO B 1 111 ? 1.544 -13.258 12.5 1 37.94 111 PRO B CA 1
ATOM 1838 C C . PRO B 1 111 ? 0.163 -13.211 13.148 1 37.94 111 PRO B C 1
ATOM 1840 O O . PRO B 1 111 ? -0.006 -13.672 14.281 1 37.94 111 PRO B O 1
ATOM 1843 N N . ASP B 1 112 ? -0.529 -12.234 13.109 1 35.59 112 ASP B N 1
ATOM 1844 C CA . ASP B 1 112 ? -1.885 -12.5 13.586 1 35.59 112 ASP B CA 1
ATOM 1845 C C . ASP B 1 112 ? -2.34 -13.898 13.18 1 35.59 112 ASP B C 1
ATOM 1847 O O . ASP B 1 112 ? -2 -14.383 12.094 1 35.59 112 ASP B O 1
ATOM 1851 N N . GLU B 1 113 ? -2.736 -14.711 14.141 1 30.66 113 GLU B N 1
ATOM 1852 C CA . GLU B 1 113 ? -3.611 -15.859 13.898 1 30.66 113 GLU B CA 1
ATOM 1853 C C . GLU B 1 113 ? -4.723 -15.5 12.914 1 30.66 113 GLU B C 1
ATOM 1855 O O . GLU B 1 113 ? -5.82 -15.125 13.32 1 30.66 113 GLU B O 1
ATOM 1860 N N . CYS B 1 114 ? -4.688 -14.688 12.133 1 29.09 114 CYS B N 1
ATOM 1861 C CA . CYS B 1 114 ? -5.852 -14.68 11.25 1 29.09 114 CYS B CA 1
ATOM 1862 C C . CYS B 1 114 ? -6.16 -16.094 10.75 1 29.09 114 CYS B C 1
ATOM 1864 O O . CYS B 1 114 ? -7.219 -16.328 10.164 1 29.09 114 CYS B O 1
ATOM 1866 N N . GLY B 1 115 ? -5.324 -16.906 10.25 1 23.39 115 GLY B N 1
ATOM 1867 C CA . GLY B 1 115 ? -5.668 -18.203 9.695 1 23.39 115 GLY B CA 1
ATOM 1868 C C . GLY B 1 115 ? -6.199 -19.188 10.727 1 23.39 115 GLY B C 1
ATOM 1869 O O . GLY B 1 115 ? -6.605 -20.297 10.391 1 23.39 115 GLY B O 1
ATOM 1870 N N . LYS B 1 116 ? -5.895 -19.266 11.938 1 24.17 116 LYS B N 1
ATOM 1871 C CA . LYS B 1 116 ? -6.551 -20.406 12.547 1 24.17 116 LYS B CA 1
ATOM 1872 C C . LYS B 1 116 ? -8.008 -20.109 12.883 1 24.17 116 LYS B C 1
ATOM 1874 O O . LYS B 1 116 ? -8.328 -18.984 13.305 1 24.17 116 LYS B O 1
#

Organism: NCBI:txid747725

Sequence (232 aa):
RRKIKIEYIEDKNRRHITFSKRKAGIMKKAYELSTLTGTQVLLLVVSETGLVYTFTTTKLQPIVTKPEGKNLIQACLNTPDPSMPEVSFVFKYAFLYCFSFGMIFFLDYPPDECGKRRKIKIEYIEDKNRRHITFSKRKAGIMKKAYELSTLTGTQVLLLVVSETGLVYTFTTTKLQPIVTKPEGKNLIQACLNTPDPSMPEVSFVFKYAFLYCFSFGMIFFLDYPPDECGK

InterPro domains:
  IPR002100 Transcription factor, MADS-box [PF00319] (8-55)
  IPR002100 Transcription factor, MADS-box [PR00404] (1-21)
  IPR002100 Transcription factor, MADS-box [PR00404] (21-36)
  IPR002100 Transcription factor, MADS-box [PR00404] (36-57)
  IPR002100 Transcription factor, MADS-box [PS00350] (1-55)
  IPR002100 Transcription factor, MADS-box [PS50066] (1-59)
  IPR002100 Transcription factor, MADS-box [SM00432] (1-58)
  IPR033897 SRF-like, MADS-box [cd00266] (1-81)
  IPR036879 Transcription factor, MADS-box superfamily [G3DSA:3.40.1810.10] (11-83)
  IPR036879 Transcription factor, MADS-box superfamily [SSF55455] (1-83)
  IPR050142 MADS-box/MEF2 Transcription Factor [PTHR48019] (1-59)

Radius of gyration: 17.06 Å; Cα contacts (8 Å, |Δi|>4): 394; chains: 2; bounding box: 41×46×44 Å

Solvent-accessible surface area (backbone atoms only — not comparable to full-atom values): 12600 Å² total; per-residue (Å²): 129,84,88,71,76,87,42,67,47,80,54,63,69,61,24,52,52,50,44,54,53,46,52,53,50,52,50,51,50,49,52,46,47,29,43,27,55,67,33,48,36,37,38,40,38,30,45,90,72,41,28,31,34,33,35,28,22,59,60,50,37,51,51,68,68,34,66,71,27,39,50,51,53,50,56,30,70,67,48,77,76,68,87,55,79,65,60,54,50,54,41,40,30,34,28,40,22,45,62,85,77,74,48,70,42,69,38,69,40,70,69,69,73,70,80,113,130,84,88,72,75,87,41,67,48,81,54,62,69,61,24,53,53,50,44,54,53,44,52,55,49,52,50,50,48,50,52,46,49,29,43,27,55,68,33,49,35,37,37,40,38,29,45,90,73,40,28,31,33,33,36,28,23,59,58,50,35,51,53,67,70,34,66,69,29,37,50,52,52,48,57,30,68,67,48,76,77,67,90,55,80,64,60,52,49,53,42,40,29,33,26,39,20,44,60,85,77,74,47,69,43,69,39,68,40,69,71,71,73,71,81,114

Nearest PDB structures (foldseek):
  1mnm-assembly1_B  TM=9.597E-01  e=1.683E-10  Saccharomyces cerevisiae
  1hbx-assembly1_A  TM=9.952E-01  e=4.938E-09  Homo sapiens
  1k6o-assembly1_C  TM=9.880E-01  e=2.266E-08  Homo sapiens
  3p57-assembly1_I  TM=7.259E-01  e=6.014E-05  Homo sapiens
  1n6j-assembly1_A  TM=6.737E-01  e=4.041E-05  Homo sapiens

pLDDT: mean 75.9, std 22.38, range [23.39, 97.31]

Secondary structure (DSSP, 8-state):
-----SS----HHHHHHHHHHHHHHHHHHHHHHHHHH--EEEEEEE-TT--EEEEE-GGGHHHHHSHHHHHHHHHHHTSPPPSS--------EEEEEETTTTEEEEEE--------/-----SS----HHHHHHHHHHHHHHHHHHHHHHHHHH--EEEEEEE-TT--EEEEE-GGGHHHHHSHHHHHHHHHHHTSPPPSS--------EEEEEETTTTEEEEEE--------

Foldseek 3Di:
DDDDDPDDDPDPVVNVVCCVVVVVVVLVVQVVVCVVPVDWDWDWDADPVGDIDIDTDDVCVCLCVPPVNVVVVVVVVPDDDDPDDPPVCPQPQPQPPPVVPRDRPRPSPPPPVPPD/DDDDDPDDDPDPVVNVVCCVVVVVVVLVVQVVVCVVPVDWDWDWDADPVGDIDIDTDDVCVCLCVPPVNVVVVVVVVPDDDDPDDPPVCPQCQPQPPPVVPRDRPRPSPPPPVPPD